Protein AF-A0A972MZ96-F1 (afdb_monomer)

Sequence (350 aa):
MNTVIKLRSVRRQFAKGFSLIELSVVLAIIGVVGAGSMLVYSEQRTHANWQGSDAKMKVVKQALIEFARVNKYMPCPSNVGDGADARSPTGMGSLPEITASPAIAATPKTNVSPTLPGVPAVSAVPAVANIPIETCLVHTGTVPYAAIGLSRADASDNWGNLFIYAVDQGVINGSLMLDCPNQSACFFNKDSLSTIATTASKLDNLRDRNIPFLPAFNLSTPPLKGALGANNLQICDDAACSNIQSEGLLAVILAVNENGEITTGLGAAEAENRDSDTAFVNAAYSEAPYYDDLLLGISASELKVKGEEEVVELAVAPPAAPPVAISGNDLQGMGDNSIGTTGTNIGTDI

Structure (mmCIF, N/CA/C/O backbone):
data_AF-A0A972MZ96-F1
#
_entry.id   AF-A0A972MZ96-F1
#
loop_
_atom_site.group_PDB
_atom_site.id
_atom_site.type_symbol
_atom_site.label_atom_id
_atom_site.label_alt_id
_atom_site.label_comp_id
_atom_site.label_asym_id
_atom_site.label_entity_id
_atom_site.label_seq_id
_atom_site.pdbx_PDB_ins_code
_atom_site.Cartn_x
_atom_site.Cartn_y
_atom_site.Cartn_z
_atom_site.occupancy
_atom_site.B_iso_or_equiv
_atom_site.auth_seq_id
_atom_site.auth_comp_id
_atom_site.auth_asym_id
_atom_site.auth_atom_id
_atom_site.pdbx_PDB_model_num
ATOM 1 N N . MET A 1 1 ? -63.922 -55.362 66.462 1.00 44.88 1 MET A N 1
ATOM 2 C CA . MET A 1 1 ? -62.583 -54.886 66.048 1.00 44.88 1 MET A CA 1
ATOM 3 C C . MET A 1 1 ? -62.651 -53.369 65.937 1.00 44.88 1 MET A C 1
ATOM 5 O O . MET A 1 1 ? -63.298 -52.882 65.023 1.00 44.88 1 MET A O 1
ATOM 9 N N . ASN A 1 2 ? -62.090 -52.640 66.907 1.00 42.75 2 ASN A N 1
ATOM 10 C CA . ASN A 1 2 ? -62.059 -51.172 66.909 1.00 42.75 2 ASN A CA 1
ATOM 11 C C . ASN A 1 2 ? -60.757 -50.697 66.264 1.00 42.75 2 ASN A C 1
ATOM 13 O O . ASN A 1 2 ? -59.682 -50.906 66.824 1.00 42.75 2 ASN A O 1
ATOM 17 N N . THR A 1 3 ? -60.850 -50.058 65.102 1.00 51.38 3 THR A N 1
ATOM 18 C CA . THR A 1 3 ? -59.693 -49.499 64.399 1.00 51.38 3 THR A CA 1
ATOM 19 C C . THR A 1 3 ? -59.508 -48.046 64.827 1.00 51.38 3 THR A C 1
ATOM 21 O O . THR A 1 3 ? -60.297 -47.176 64.471 1.00 51.38 3 THR A O 1
ATOM 24 N N . VAL A 1 4 ? -58.476 -47.781 65.628 1.00 59.91 4 VAL A N 1
ATOM 25 C CA . VAL A 1 4 ? -58.106 -46.428 66.067 1.00 59.91 4 VAL A CA 1
ATOM 26 C C . VAL A 1 4 ? -57.265 -45.767 64.970 1.00 59.91 4 VAL A C 1
ATOM 28 O O . VAL A 1 4 ? -56.155 -46.211 64.680 1.00 59.91 4 VAL A O 1
ATOM 31 N N . ILE A 1 5 ? -57.783 -44.701 64.354 1.00 62.16 5 ILE A N 1
ATOM 32 C CA . ILE A 1 5 ? -57.065 -43.901 63.350 1.00 62.16 5 ILE A CA 1
ATOM 33 C C . ILE A 1 5 ? -56.110 -42.940 64.076 1.00 62.16 5 ILE A C 1
ATOM 35 O O . ILE A 1 5 ? -56.534 -42.021 64.772 1.00 62.16 5 ILE A O 1
ATOM 39 N N . LYS A 1 6 ? -54.800 -43.156 63.917 1.00 65.31 6 LYS A N 1
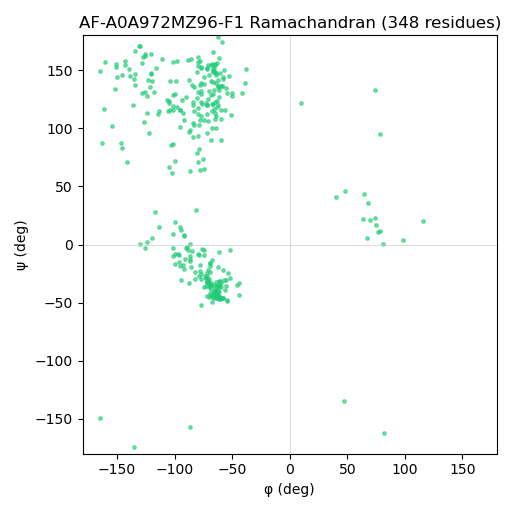ATOM 40 C CA . LYS A 1 6 ? -53.733 -42.326 64.498 1.00 65.31 6 LYS A CA 1
ATOM 41 C C . LYS A 1 6 ? -53.428 -41.150 63.559 1.00 65.31 6 LYS A C 1
ATOM 43 O O . LYS A 1 6 ? -52.700 -41.311 62.581 1.00 65.31 6 LYS A O 1
ATOM 48 N N . LEU A 1 7 ? -53.981 -39.971 63.843 1.00 64.31 7 LEU A N 1
ATOM 49 C CA . LEU A 1 7 ? -53.679 -38.737 63.107 1.00 64.31 7 LEU A CA 1
ATOM 50 C C . LEU A 1 7 ? -52.219 -38.315 63.362 1.00 64.31 7 LEU A C 1
ATOM 52 O O . LEU A 1 7 ? -51.837 -37.996 64.488 1.00 64.31 7 LEU A O 1
ATOM 56 N N . ARG A 1 8 ? -51.383 -38.330 62.315 1.00 65.31 8 ARG A N 1
ATOM 57 C CA . ARG A 1 8 ? -50.021 -37.772 62.350 1.00 65.31 8 ARG A CA 1
ATOM 58 C C . ARG A 1 8 ? -50.090 -36.246 62.248 1.00 65.31 8 ARG A C 1
ATOM 60 O O . ARG A 1 8 ? -50.608 -35.709 61.277 1.00 65.31 8 ARG A O 1
ATOM 67 N N . SER A 1 9 ? -49.522 -35.565 63.241 1.00 67.12 9 SER A N 1
ATOM 68 C CA . SER A 1 9 ? -49.281 -34.119 63.229 1.00 67.12 9 SER A CA 1
ATOM 69 C C . SER A 1 9 ? -48.249 -33.762 62.153 1.00 67.12 9 SER A C 1
ATOM 71 O O . SER A 1 9 ? -47.098 -34.199 62.214 1.00 67.12 9 SER A O 1
ATOM 73 N N . VAL A 1 10 ? -48.663 -32.976 61.158 1.00 66.94 10 VAL A N 1
ATOM 74 C CA . VAL A 1 10 ? -47.771 -32.375 60.160 1.00 66.94 10 VAL A CA 1
ATOM 75 C C . VAL A 1 10 ? -47.211 -31.082 60.757 1.00 66.94 10 VAL A C 1
ATOM 77 O O . VAL A 1 10 ? -47.910 -30.074 60.844 1.00 66.94 10 VAL A O 1
ATOM 80 N N . ARG A 1 11 ? -45.942 -31.089 61.185 1.00 68.00 11 ARG A N 1
ATOM 81 C CA . ARG A 1 11 ? -45.227 -29.856 61.554 1.00 68.00 11 ARG A CA 1
ATOM 82 C C . ARG A 1 11 ? -44.932 -29.053 60.282 1.00 68.00 11 ARG A C 1
ATOM 84 O O . ARG A 1 11 ? -44.037 -29.415 59.526 1.00 68.00 11 ARG A O 1
ATOM 91 N N . ARG A 1 12 ? -45.656 -27.949 60.057 1.00 66.75 12 ARG A N 1
ATOM 92 C CA . ARG A 1 12 ? -45.260 -26.911 59.088 1.00 66.75 12 ARG A CA 1
ATOM 93 C C . ARG A 1 12 ? -43.955 -26.268 59.564 1.00 66.75 12 ARG A C 1
ATOM 95 O O . ARG A 1 12 ? -43.944 -25.594 60.591 1.00 66.75 12 ARG A O 1
ATOM 102 N N . GLN A 1 13 ? -42.866 -26.470 58.827 1.00 68.56 13 GLN A N 1
ATOM 103 C CA . GLN A 1 13 ? -41.680 -25.629 58.957 1.00 68.56 13 GLN A CA 1
ATOM 104 C C . GLN A 1 13 ? -42.017 -24.264 58.344 1.00 68.56 13 GLN A C 1
ATOM 106 O O . GLN A 1 13 ? -42.255 -24.164 57.143 1.00 68.56 13 GLN A O 1
ATOM 111 N N . PHE A 1 14 ? -42.091 -23.219 59.169 1.00 61.88 14 PHE A N 1
ATOM 112 C CA . PHE A 1 14 ? -42.116 -21.845 58.676 1.00 61.88 14 PHE A CA 1
ATOM 113 C C . PHE A 1 14 ? -40.748 -21.553 58.054 1.00 61.88 14 PHE A C 1
ATOM 115 O O . PHE A 1 14 ? -39.779 -21.307 58.773 1.00 61.88 14 PHE A O 1
ATOM 122 N N . ALA A 1 15 ? -40.656 -21.610 56.725 1.00 68.56 15 ALA A N 1
ATOM 123 C CA . ALA A 1 15 ? -39.542 -21.001 56.017 1.00 68.56 15 ALA A CA 1
ATOM 124 C C . ALA A 1 15 ? -39.574 -19.503 56.346 1.00 68.56 15 ALA A C 1
ATOM 126 O O . ALA A 1 15 ? -40.561 -18.822 56.062 1.00 68.56 15 ALA A O 1
ATOM 127 N N . LYS A 1 16 ? -38.538 -19.002 57.023 1.00 72.94 16 LYS A N 1
ATOM 128 C CA . LYS A 1 16 ? -38.377 -17.565 57.242 1.00 72.94 16 LYS A CA 1
ATOM 129 C C . LYS A 1 16 ? -38.163 -16.935 55.863 1.00 72.94 16 LYS A C 1
ATOM 131 O O . LYS A 1 16 ? -37.144 -17.194 55.235 1.00 72.94 16 LYS A O 1
ATOM 136 N N . GLY A 1 17 ? -39.160 -16.207 55.366 1.00 74.12 17 GLY A N 1
ATOM 137 C CA . GLY A 1 17 ? -39.040 -15.442 54.127 1.00 74.12 17 GLY A CA 1
ATOM 138 C C . GLY A 1 17 ? -38.034 -14.303 54.294 1.00 74.12 17 GLY A C 1
ATOM 139 O O . GLY A 1 17 ? -37.879 -13.778 55.397 1.00 74.12 17 GLY A O 1
ATOM 140 N N . PHE A 1 18 ? -37.352 -13.946 53.207 1.00 77.19 18 PHE A N 1
ATOM 141 C CA . PHE A 1 18 ? -36.432 -12.808 53.161 1.00 77.19 18 PHE A CA 1
ATOM 142 C C . PHE A 1 18 ? -37.147 -11.504 53.527 1.00 77.19 18 PHE A C 1
ATOM 144 O O . PHE A 1 18 ? -38.308 -11.296 53.159 1.00 77.19 18 PHE A O 1
ATOM 151 N N . SER A 1 19 ? -36.458 -10.624 54.256 1.00 90.25 19 SER A N 1
ATOM 152 C CA . SER A 1 19 ? -37.009 -9.319 54.613 1.00 90.25 19 SER A CA 1
ATOM 153 C C . SER A 1 19 ? -37.145 -8.433 53.373 1.00 90.25 19 SER A C 1
ATOM 155 O O . SER A 1 19 ? -36.249 -8.389 52.530 1.00 90.25 19 SER A O 1
ATOM 157 N N . LEU A 1 20 ? -38.232 -7.658 53.286 1.00 88.31 20 LEU A N 1
ATOM 158 C CA . LEU A 1 20 ? -38.416 -6.648 52.233 1.00 88.31 20 LEU A CA 1
ATOM 159 C C . LEU A 1 20 ? -37.249 -5.649 52.180 1.00 88.31 20 LEU A C 1
ATOM 161 O O . LEU A 1 20 ? -36.912 -5.163 51.103 1.00 88.31 20 LEU A O 1
ATOM 165 N N . ILE A 1 21 ? -36.610 -5.383 53.326 1.00 92.69 21 ILE A N 1
ATOM 166 C CA . ILE A 1 21 ? -35.450 -4.491 53.394 1.00 92.69 21 ILE A CA 1
ATOM 167 C C . ILE A 1 21 ? -34.152 -5.146 52.898 1.00 92.69 21 ILE A C 1
ATOM 169 O O . ILE A 1 21 ? -33.303 -4.466 52.338 1.00 92.69 21 ILE A O 1
ATOM 173 N N . GLU A 1 22 ? -33.996 -6.465 53.038 1.00 90.56 22 GLU A N 1
ATOM 174 C CA . GLU A 1 22 ? -32.837 -7.171 52.474 1.00 90.56 22 GLU A CA 1
ATOM 175 C C . GLU A 1 22 ? -32.927 -7.192 50.951 1.00 90.56 22 GLU A C 1
ATOM 177 O O . GLU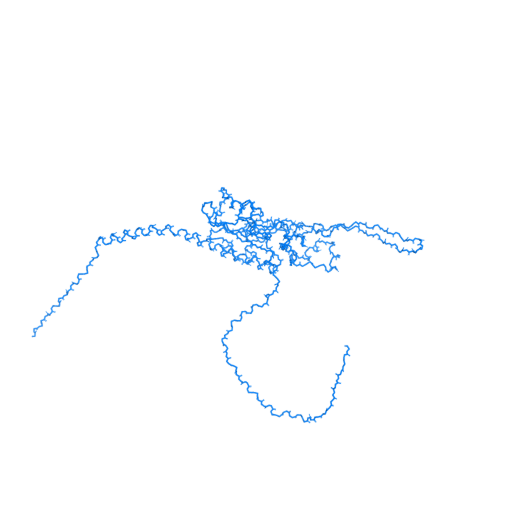 A 1 22 ? -31.941 -6.917 50.272 1.00 90.56 22 GLU A O 1
ATOM 182 N N . LEU A 1 23 ? -34.124 -7.434 50.406 1.00 90.88 23 LEU A N 1
ATOM 183 C CA . LEU A 1 23 ? -34.338 -7.395 48.962 1.00 90.88 23 LEU A CA 1
ATOM 184 C C . LEU A 1 23 ? -34.092 -5.987 48.390 1.00 90.88 23 LEU A C 1
ATOM 186 O O . LEU A 1 23 ? -33.482 -5.860 47.329 1.00 90.88 23 LEU A O 1
ATOM 190 N N . SER A 1 24 ? -34.530 -4.925 49.079 1.00 93.75 24 SER A N 1
ATOM 191 C CA . SER A 1 24 ? -34.348 -3.552 48.587 1.00 93.75 24 SER A CA 1
ATOM 192 C C . SER A 1 24 ? -32.885 -3.109 48.600 1.00 93.75 24 SER A C 1
ATOM 194 O O . SER A 1 24 ? -32.439 -2.475 47.644 1.00 93.75 24 SER A O 1
ATOM 196 N N . VAL A 1 25 ? -32.113 -3.490 49.623 1.00 94.88 25 VAL A N 1
ATOM 197 C CA . VAL A 1 25 ? -30.668 -3.221 49.677 1.00 94.88 25 VAL A CA 1
ATOM 198 C C . VAL A 1 25 ? -29.929 -3.993 48.581 1.00 94.88 25 VAL A C 1
ATOM 200 O O . VAL A 1 25 ? -29.077 -3.418 47.908 1.00 94.88 25 VAL A O 1
ATOM 203 N N . VAL A 1 26 ? -30.288 -5.258 48.330 1.00 95.69 26 VAL A N 1
ATOM 204 C CA . VAL A 1 26 ? -29.687 -6.056 47.245 1.00 95.69 26 VAL A CA 1
ATOM 205 C C . VAL A 1 26 ? -29.955 -5.424 45.877 1.00 95.69 26 VAL A C 1
ATOM 207 O O . VAL A 1 26 ? -29.025 -5.259 45.091 1.00 95.69 26 VAL A O 1
ATOM 210 N N . LEU A 1 27 ? -31.195 -5.013 45.597 1.00 93.31 27 LEU A N 1
ATOM 211 C CA . LEU A 1 27 ? -31.536 -4.360 44.329 1.00 93.31 27 LEU A CA 1
ATOM 212 C C . LEU A 1 27 ? -30.858 -2.994 44.172 1.00 93.31 27 LEU A C 1
ATOM 214 O O . LEU A 1 27 ? -30.446 -2.654 43.066 1.00 93.31 27 LEU A O 1
ATOM 218 N N . ALA A 1 28 ? -30.687 -2.237 45.260 1.00 95.38 28 ALA A N 1
ATOM 219 C CA . ALA A 1 28 ? -29.936 -0.984 45.234 1.00 95.38 28 ALA A CA 1
ATOM 220 C C . ALA A 1 28 ? -28.459 -1.217 44.872 1.00 95.38 28 ALA A C 1
ATOM 222 O O . ALA A 1 28 ? -27.923 -0.517 44.015 1.00 95.38 28 ALA A O 1
ATOM 223 N N . ILE A 1 29 ? -27.818 -2.234 45.460 1.00 95.44 29 ILE A N 1
ATOM 224 C CA . ILE A 1 29 ? -26.429 -2.598 45.138 1.00 95.44 29 ILE A CA 1
ATOM 225 C C . ILE A 1 29 ? -26.316 -3.053 43.677 1.00 95.44 29 ILE A C 1
ATOM 227 O O . ILE A 1 29 ? -25.439 -2.575 42.961 1.00 95.44 29 ILE A O 1
ATOM 231 N N . ILE A 1 30 ? -27.221 -3.920 43.207 1.00 95.00 30 ILE A N 1
ATOM 232 C CA . ILE A 1 30 ? -27.233 -4.383 41.809 1.00 95.00 30 ILE A CA 1
ATOM 233 C C . ILE A 1 30 ? -27.458 -3.209 40.848 1.00 95.00 30 ILE A C 1
ATOM 235 O O . ILE A 1 30 ? -26.804 -3.151 39.813 1.00 95.00 30 ILE A O 1
ATOM 239 N N . GLY A 1 31 ? -28.328 -2.255 41.190 1.00 94.44 31 GLY A N 1
ATOM 240 C CA . GLY A 1 31 ? -28.559 -1.057 40.382 1.00 94.44 31 GLY A CA 1
ATOM 241 C C . GLY A 1 31 ? -27.306 -0.190 40.245 1.00 94.44 31 GLY A C 1
ATOM 242 O O . GLY A 1 31 ? -26.961 0.219 39.138 1.00 94.44 31 GLY A O 1
ATOM 243 N N . VAL A 1 32 ? -26.583 0.033 41.347 1.00 92.81 32 VAL A N 1
ATOM 244 C CA . VAL A 1 32 ? -25.331 0.810 41.341 1.00 92.81 32 VAL A CA 1
ATOM 245 C C . VAL A 1 32 ? -24.230 0.089 40.556 1.00 92.81 32 VAL A C 1
ATOM 247 O O . VAL A 1 32 ? -23.579 0.699 39.709 1.00 92.81 32 VAL A O 1
ATOM 250 N N . VAL A 1 33 ? -24.046 -1.216 40.781 1.00 93.25 33 VAL A N 1
ATOM 251 C CA . VAL A 1 33 ? -23.045 -2.024 40.060 1.00 93.25 33 VAL A CA 1
ATOM 252 C C . VAL A 1 33 ? -23.389 -2.134 38.571 1.00 93.25 33 VAL A C 1
ATOM 254 O O . VAL A 1 33 ? -22.504 -2.031 37.720 1.00 93.25 33 VAL A O 1
ATOM 257 N N . GLY A 1 34 ? -24.670 -2.301 38.243 1.00 88.69 34 GLY A N 1
ATOM 258 C CA . GLY A 1 34 ? -25.159 -2.380 36.869 1.00 88.69 34 GLY A CA 1
ATOM 259 C C . GLY A 1 34 ? -24.911 -1.091 36.089 1.00 88.69 34 GLY A C 1
ATOM 260 O O . GLY A 1 34 ? -24.405 -1.150 34.971 1.00 88.69 34 GLY A O 1
ATOM 261 N N . ALA A 1 35 ? -25.178 0.071 36.697 1.00 84.06 35 ALA A N 1
ATOM 262 C CA . ALA A 1 35 ? -24.923 1.367 36.068 1.00 84.06 35 ALA A CA 1
ATOM 263 C C . ALA A 1 35 ? -23.425 1.604 35.794 1.00 84.06 35 ALA A C 1
ATOM 265 O O . ALA A 1 35 ? -23.069 2.079 34.718 1.00 84.06 35 ALA A O 1
ATOM 266 N N . GLY A 1 36 ? -22.542 1.223 36.725 1.00 80.88 36 GLY A N 1
ATOM 267 C CA . GLY A 1 36 ? -21.091 1.342 36.534 1.00 80.88 36 GLY A CA 1
ATOM 268 C C . GLY A 1 36 ? -20.527 0.397 35.465 1.00 80.88 36 GLY A C 1
ATOM 269 O O . GLY A 1 36 ? -19.601 0.760 34.746 1.00 80.88 36 GLY A O 1
ATOM 270 N N . SER A 1 37 ? -21.109 -0.798 35.319 1.00 79.62 37 SER A N 1
ATOM 271 C CA . SER A 1 37 ? -20.628 -1.827 34.381 1.00 79.62 37 SER A CA 1
ATOM 272 C C . SER A 1 37 ? -20.868 -1.465 32.910 1.00 79.62 37 SER A C 1
ATOM 274 O O . SER A 1 37 ? -20.098 -1.869 32.043 1.00 79.62 37 SER A O 1
ATOM 276 N N . MET A 1 38 ? -21.921 -0.695 32.613 1.00 75.56 38 MET A N 1
ATOM 277 C CA . MET A 1 38 ? -22.304 -0.360 31.237 1.00 75.56 38 MET A CA 1
ATOM 278 C C . MET A 1 38 ? -21.319 0.603 30.556 1.00 75.56 38 MET A C 1
ATOM 280 O O . MET A 1 38 ? -21.088 0.477 29.359 1.00 75.56 38 MET A O 1
ATOM 284 N N . LEU A 1 39 ? -20.699 1.513 31.316 1.00 73.31 39 LEU A N 1
ATOM 285 C CA . LEU A 1 39 ? -19.724 2.479 30.791 1.00 73.31 39 LEU A CA 1
ATOM 286 C C . LEU A 1 39 ? -18.378 1.835 30.423 1.00 73.31 39 LEU A C 1
ATOM 288 O O . LEU A 1 39 ? -17.702 2.303 29.520 1.00 73.31 39 LEU A O 1
ATOM 292 N N . VAL A 1 40 ? -17.991 0.743 31.086 1.00 74.12 40 VAL A N 1
ATOM 293 C CA . VAL A 1 40 ? -16.732 0.028 30.794 1.00 74.12 40 VAL A CA 1
ATOM 294 C C . VAL A 1 40 ? -16.859 -0.855 29.545 1.00 74.12 40 VAL A C 1
ATOM 296 O O . VAL A 1 40 ? -15.867 -1.184 28.898 1.00 74.12 40 VAL A O 1
ATOM 299 N N . TYR A 1 41 ? -18.084 -1.244 29.187 1.00 76.00 41 TYR A N 1
ATOM 300 C CA . TYR A 1 41 ? -18.337 -2.184 28.099 1.00 76.00 41 TYR A CA 1
ATOM 301 C C . TYR A 1 41 ? -18.084 -1.594 26.701 1.00 76.00 41 TYR A C 1
ATOM 303 O O . TYR A 1 41 ? -17.668 -2.332 25.807 1.00 76.00 41 TYR A O 1
ATOM 311 N N . SER A 1 42 ? -18.310 -0.289 26.492 1.00 78.12 42 SER A N 1
ATOM 312 C CA . SER A 1 42 ? -18.074 0.360 25.191 1.00 78.12 42 SER A CA 1
ATOM 313 C C . SER A 1 42 ? -16.588 0.402 24.839 1.00 78.12 42 SER A C 1
ATOM 315 O O . SER A 1 42 ? -16.210 -0.088 23.781 1.00 78.12 42 SER A O 1
ATOM 317 N N . GLU A 1 43 ? -15.747 0.864 25.765 1.00 80.56 43 GLU A N 1
ATOM 318 C CA . GLU A 1 43 ? -14.294 0.984 25.568 1.00 80.56 43 GLU A CA 1
ATOM 319 C C . GLU A 1 43 ? -13.631 -0.370 25.305 1.00 80.56 43 GLU A C 1
ATOM 321 O O . GLU A 1 43 ? -12.786 -0.517 24.423 1.00 80.56 43 GLU A O 1
ATOM 326 N N . GLN A 1 44 ? -14.062 -1.409 26.030 1.00 85.94 44 GLN A N 1
ATOM 327 C CA . GLN A 1 44 ? -13.568 -2.766 25.798 1.00 85.94 44 GLN A CA 1
ATOM 328 C C . GLN A 1 44 ? -13.911 -3.270 24.396 1.00 85.94 44 GLN A C 1
ATOM 330 O O . GLN A 1 44 ? -13.113 -3.987 23.791 1.00 85.94 44 GLN A O 1
ATOM 335 N N . ARG A 1 45 ? -15.083 -2.903 23.869 1.00 88.62 45 ARG A N 1
ATOM 336 C CA . ARG A 1 45 ? -15.494 -3.284 22.519 1.00 88.62 45 ARG A CA 1
ATOM 337 C C . ARG A 1 45 ? -14.702 -2.529 21.458 1.00 88.62 45 ARG A C 1
ATOM 339 O O . ARG A 1 45 ? -14.257 -3.172 20.513 1.00 88.62 45 ARG A O 1
ATOM 346 N N . THR A 1 46 ? -14.499 -1.222 21.618 1.00 88.81 46 THR A N 1
ATOM 347 C CA . THR A 1 46 ? -13.664 -0.416 20.711 1.00 88.81 46 THR A CA 1
ATOM 348 C C . THR A 1 46 ? -12.242 -0.962 20.677 1.00 88.81 46 THR A C 1
ATOM 350 O O . THR A 1 46 ? -11.720 -1.257 19.604 1.00 88.81 46 THR A O 1
ATOM 353 N N . HIS A 1 47 ? -11.659 -1.257 21.841 1.00 88.75 47 HIS A N 1
ATOM 354 C CA . HIS A 1 47 ? -10.330 -1.857 21.910 1.00 88.75 47 HIS A CA 1
ATOM 355 C C . HIS A 1 47 ? -10.271 -3.253 21.267 1.00 88.75 47 HIS A C 1
ATOM 357 O O . HIS A 1 47 ? -9.329 -3.563 20.538 1.00 88.75 47 HIS A O 1
ATOM 363 N N . ALA A 1 48 ? -11.286 -4.096 21.484 1.00 92.31 48 ALA A N 1
ATOM 364 C CA . ALA A 1 48 ? -11.372 -5.407 20.838 1.00 92.31 48 ALA A CA 1
ATOM 365 C C . ALA A 1 48 ? -11.542 -5.298 19.313 1.00 92.31 48 ALA A C 1
ATOM 367 O O . ALA A 1 48 ? -10.971 -6.097 18.570 1.00 92.31 48 ALA A O 1
ATOM 368 N N . ASN A 1 49 ? -12.300 -4.308 18.835 1.00 94.88 49 ASN A N 1
ATOM 369 C CA . ASN A 1 49 ? -12.446 -4.030 17.411 1.00 94.88 49 ASN A CA 1
ATOM 370 C C . ASN A 1 49 ? -11.120 -3.581 16.799 1.00 94.88 49 ASN A C 1
ATOM 372 O O . ASN A 1 49 ? -10.723 -4.121 15.771 1.00 94.88 49 ASN A O 1
ATOM 376 N N . TRP A 1 50 ? -10.409 -2.678 17.472 1.00 93.94 50 TRP A N 1
ATOM 377 C CA . TRP A 1 50 ? -9.111 -2.167 17.043 1.00 93.94 50 TRP A CA 1
ATOM 378 C C . TRP A 1 50 ? -8.065 -3.284 16.933 1.00 93.94 50 TRP A C 1
ATOM 380 O O . TRP A 1 50 ? -7.421 -3.446 15.898 1.00 93.94 50 TRP A O 1
ATOM 390 N N . GLN A 1 51 ? -7.971 -4.149 17.950 1.00 94.88 51 GLN A N 1
ATOM 391 C CA . GLN A 1 51 ? -7.118 -5.344 17.893 1.00 94.88 51 GLN A CA 1
ATOM 392 C C . GLN A 1 51 ? -7.532 -6.307 16.768 1.00 94.88 51 GLN A C 1
ATOM 394 O O . GLN A 1 51 ? -6.684 -6.943 16.141 1.00 94.88 51 GLN A O 1
ATOM 399 N N . GLY A 1 52 ? -8.836 -6.423 16.503 1.00 96.75 52 GLY A N 1
ATOM 400 C CA . GLY A 1 52 ? -9.357 -7.212 15.391 1.00 96.75 52 GLY A CA 1
ATOM 401 C C . GLY A 1 52 ? -8.936 -6.663 14.025 1.00 96.75 52 GLY A C 1
ATOM 402 O O . GLY A 1 52 ? -8.517 -7.443 13.167 1.00 96.75 52 GLY A O 1
ATOM 403 N N . SER A 1 53 ? -8.979 -5.341 13.842 1.00 97.38 53 SER A N 1
ATOM 404 C CA . SER A 1 53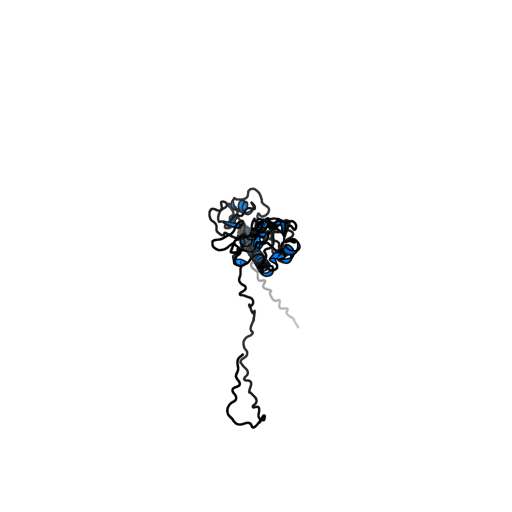 ? -8.487 -4.668 12.635 1.00 97.38 53 SER A CA 1
ATOM 405 C C . SER A 1 53 ? -6.992 -4.911 12.423 1.00 97.38 53 SER A C 1
ATOM 407 O O . SER A 1 53 ? -6.597 -5.300 11.325 1.00 97.38 53 SER A O 1
ATOM 409 N N . ASP A 1 54 ? -6.169 -4.779 13.470 1.00 96.69 54 A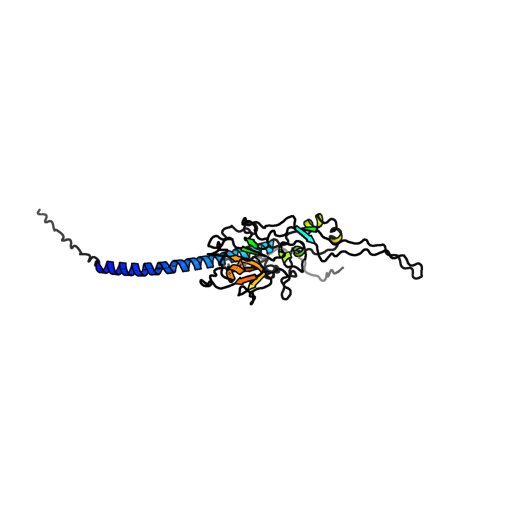SP A N 1
ATOM 410 C CA . ASP A 1 54 ? -4.726 -5.065 13.412 1.00 96.69 54 ASP A CA 1
ATOM 411 C C . ASP A 1 54 ? -4.446 -6.516 12.976 1.00 96.69 54 ASP A C 1
ATOM 413 O O . ASP A 1 54 ? -3.639 -6.768 12.075 1.00 96.69 54 ASP A O 1
ATOM 417 N N . ALA A 1 55 ? -5.161 -7.485 13.555 1.00 97.75 55 ALA A N 1
ATOM 418 C CA . ALA A 1 55 ? -5.011 -8.894 13.198 1.00 97.75 55 ALA A CA 1
ATOM 419 C C . ALA A 1 55 ? -5.357 -9.163 11.722 1.00 97.75 55 ALA A C 1
ATOM 421 O O . ALA A 1 55 ? -4.613 -9.864 11.032 1.00 97.75 55 ALA A O 1
ATOM 422 N N . LYS A 1 56 ? -6.451 -8.583 11.215 1.00 97.94 56 LYS A N 1
ATOM 423 C CA . LYS A 1 56 ? -6.839 -8.700 9.800 1.00 97.94 56 LYS A CA 1
ATOM 424 C C . LYS A 1 56 ? -5.833 -8.030 8.869 1.00 97.94 56 LYS A C 1
ATOM 426 O O . LYS A 1 56 ? -5.456 -8.606 7.850 1.00 97.94 56 LYS A O 1
ATOM 431 N N . MET A 1 57 ? -5.337 -6.853 9.235 1.00 97.94 57 MET A N 1
ATOM 432 C CA . MET A 1 57 ? -4.370 -6.118 8.425 1.00 97.94 57 MET A CA 1
ATOM 433 C C . MET A 1 57 ? -3.053 -6.900 8.271 1.00 97.94 57 MET A C 1
ATOM 435 O O . MET A 1 57 ? -2.463 -6.919 7.190 1.00 97.94 57 MET A O 1
ATOM 439 N N . LYS A 1 58 ? -2.630 -7.641 9.305 1.00 98.06 58 LYS A N 1
ATOM 440 C CA . LYS A 1 58 ? -1.489 -8.573 9.227 1.00 98.06 58 LYS A CA 1
ATOM 441 C C . LYS A 1 58 ? -1.733 -9.730 8.253 1.00 98.06 58 LYS A C 1
ATOM 443 O O . LYS A 1 58 ? -0.817 -10.097 7.518 1.00 98.06 58 LYS A O 1
ATOM 448 N N . VAL A 1 59 ? -2.951 -10.277 8.206 1.00 98.00 59 VAL A N 1
ATOM 449 C CA . VAL A 1 59 ? -3.335 -11.310 7.221 1.00 98.00 59 VAL A CA 1
ATOM 450 C C . VAL A 1 59 ? -3.252 -10.754 5.800 1.00 98.00 59 VAL A C 1
ATOM 452 O O . VAL A 1 59 ? -2.654 -11.383 4.928 1.00 98.00 59 VAL A O 1
ATOM 455 N N . VAL A 1 60 ? -3.777 -9.548 5.575 1.00 98.44 60 VAL A N 1
ATOM 456 C CA . VAL A 1 60 ? -3.709 -8.868 4.274 1.00 98.44 60 VAL A CA 1
ATOM 457 C C . VAL A 1 60 ? -2.266 -8.597 3.856 1.00 98.44 60 VAL A C 1
ATOM 459 O O . VAL A 1 60 ? -1.887 -8.910 2.727 1.00 98.44 60 VAL A O 1
ATOM 462 N N . LYS A 1 61 ? -1.436 -8.079 4.769 1.00 98.12 61 LYS A N 1
ATOM 463 C CA . LYS A 1 61 ? -0.002 -7.874 4.530 1.00 98.12 61 LYS A CA 1
ATOM 464 C C . LYS A 1 61 ? 0.677 -9.165 4.081 1.00 98.12 61 LYS A C 1
ATOM 466 O O . LYS A 1 61 ? 1.407 -9.162 3.091 1.00 98.12 61 LYS A O 1
ATOM 471 N N . GLN A 1 62 ? 0.419 -10.267 4.781 1.00 97.31 62 GLN A N 1
ATOM 472 C CA . GLN A 1 62 ? 1.002 -11.558 4.434 1.00 97.31 62 GLN A CA 1
ATOM 473 C C . GLN A 1 62 ? 0.536 -12.046 3.056 1.00 97.31 62 GLN A C 1
ATOM 475 O O . GLN A 1 62 ? 1.355 -12.540 2.284 1.00 97.31 62 GLN A O 1
ATOM 480 N N . ALA A 1 63 ? -0.745 -11.873 2.719 1.00 97.88 63 ALA A N 1
ATOM 481 C CA . ALA A 1 63 ? -1.280 -12.241 1.409 1.00 97.88 63 ALA A CA 1
ATOM 482 C C . ALA A 1 63 ? -0.652 -11.421 0.267 1.00 97.88 63 ALA A C 1
ATOM 484 O O . ALA A 1 63 ? -0.333 -11.981 -0.778 1.00 97.88 63 ALA A O 1
ATOM 485 N N . LEU A 1 64 ? -0.402 -10.123 0.474 1.00 97.94 64 LEU A N 1
ATOM 486 C CA . LEU A 1 64 ? 0.303 -9.269 -0.493 1.00 97.94 64 LEU A CA 1
ATOM 487 C C . LEU A 1 64 ? 1.755 -9.720 -0.707 1.00 97.94 64 LEU A C 1
ATOM 489 O O . LEU A 1 64 ? 2.216 -9.811 -1.845 1.00 97.94 64 LEU A O 1
ATOM 493 N N . ILE A 1 65 ? 2.466 -10.043 0.378 1.00 95.69 65 ILE A N 1
ATOM 494 C CA . ILE A 1 65 ? 3.842 -10.558 0.311 1.00 95.69 65 ILE A CA 1
ATOM 495 C C . ILE A 1 65 ? 3.879 -11.905 -0.424 1.00 95.69 65 ILE A C 1
ATOM 497 O O . ILE A 1 65 ? 4.733 -12.110 -1.288 1.00 95.69 65 ILE A O 1
ATOM 501 N N . GLU A 1 66 ? 2.951 -12.816 -0.120 1.00 94.38 66 GLU A N 1
ATOM 502 C CA . GLU A 1 66 ? 2.869 -14.122 -0.783 1.00 94.38 66 GLU A CA 1
ATOM 503 C C . GLU A 1 66 ? 2.510 -13.982 -2.265 1.00 94.38 66 GLU A C 1
ATOM 505 O O . GLU A 1 66 ? 3.135 -14.611 -3.120 1.00 94.38 66 GLU A O 1
ATOM 510 N N . PHE A 1 67 ? 1.573 -13.088 -2.592 1.00 94.31 67 PHE A N 1
ATOM 511 C CA . PHE A 1 67 ? 1.238 -12.770 -3.974 1.00 94.31 67 PHE A CA 1
ATOM 512 C C . PHE A 1 67 ? 2.485 -12.345 -4.752 1.00 94.31 67 PHE A C 1
ATOM 514 O O . PHE A 1 67 ? 2.745 -12.888 -5.825 1.00 94.31 67 PHE A O 1
ATOM 521 N N . ALA A 1 68 ? 3.294 -11.433 -4.211 1.00 92.81 68 ALA A N 1
ATOM 522 C CA . ALA A 1 68 ? 4.511 -10.989 -4.882 1.00 92.81 68 ALA A CA 1
ATOM 523 C C . ALA A 1 68 ? 5.609 -12.051 -4.917 1.00 92.81 68 ALA A C 1
ATOM 525 O O . ALA A 1 68 ? 6.375 -12.115 -5.881 1.00 92.81 68 ALA A O 1
ATOM 526 N N . ARG A 1 69 ? 5.672 -12.938 -3.922 1.00 88.12 69 ARG A N 1
ATOM 527 C CA . ARG A 1 69 ? 6.588 -14.083 -3.929 1.00 88.12 69 ARG A CA 1
ATOM 528 C C . ARG A 1 69 ? 6.278 -15.046 -5.071 1.00 88.12 69 ARG A C 1
ATOM 530 O O . ARG A 1 69 ? 7.215 -15.488 -5.743 1.00 88.12 69 ARG A O 1
ATOM 537 N N . VAL A 1 70 ? 5.000 -15.347 -5.296 1.00 87.62 70 VAL A N 1
ATOM 538 C CA . VAL A 1 70 ? 4.539 -16.272 -6.342 1.00 87.62 70 VAL A CA 1
ATOM 539 C C . VAL A 1 70 ? 4.586 -15.610 -7.717 1.00 87.62 70 VAL A C 1
ATOM 541 O O . VAL A 1 70 ? 5.198 -16.147 -8.638 1.00 87.62 70 VAL A O 1
ATOM 544 N N . ASN A 1 71 ? 3.990 -14.425 -7.849 1.00 87.25 71 ASN A N 1
ATOM 545 C CA . ASN A 1 71 ? 3.793 -13.757 -9.136 1.00 87.25 71 ASN A CA 1
ATOM 546 C C . ASN A 1 71 ? 4.989 -12.905 -9.576 1.00 87.25 71 ASN A C 1
ATOM 548 O O . ASN A 1 71 ? 5.076 -12.532 -10.741 1.00 87.25 71 ASN A O 1
ATOM 552 N N . LYS A 1 72 ? 5.930 -12.619 -8.667 1.00 86.19 72 LYS A N 1
ATOM 553 C CA . LYS A 1 72 ? 7.107 -11.766 -8.903 1.00 86.19 72 LYS A CA 1
ATOM 554 C C . LYS A 1 72 ? 6.788 -10.303 -9.224 1.00 86.19 72 LYS A C 1
ATOM 556 O O . LYS A 1 72 ? 7.633 -9.606 -9.780 1.00 86.19 72 LYS A O 1
ATOM 561 N N . TYR A 1 73 ? 5.605 -9.840 -8.829 1.00 90.56 73 TYR A N 1
ATOM 562 C CA . TYR A 1 73 ? 5.196 -8.438 -8.843 1.00 90.56 73 TYR A CA 1
ATOM 563 C C . TYR A 1 73 ? 4.167 -8.175 -7.732 1.00 90.56 73 TYR A C 1
ATOM 565 O O . TYR A 1 73 ? 3.470 -9.090 -7.297 1.00 90.56 73 TYR A O 1
ATOM 573 N N . MET A 1 74 ? 4.063 -6.932 -7.273 1.00 95.12 74 MET A N 1
ATOM 574 C CA . MET A 1 74 ? 3.046 -6.464 -6.327 1.00 95.12 74 MET A CA 1
ATOM 575 C C . MET A 1 74 ? 1.783 -6.007 -7.079 1.00 95.12 74 MET A C 1
ATOM 577 O O . MET A 1 74 ? 1.899 -5.389 -8.144 1.00 95.12 74 MET A O 1
ATOM 581 N N . PRO A 1 75 ? 0.575 -6.284 -6.560 1.00 96.62 75 PRO A N 1
ATOM 582 C CA . PRO A 1 75 ? -0.664 -5.864 -7.208 1.00 96.62 75 PRO A CA 1
ATOM 583 C C . PRO A 1 75 ? -0.865 -4.345 -7.080 1.00 96.62 75 PRO A C 1
ATOM 585 O O . PRO A 1 75 ? -0.403 -3.735 -6.117 1.00 96.62 75 PRO A O 1
ATOM 588 N N . CYS A 1 76 ? -1.565 -3.729 -8.031 1.00 97.56 76 CYS A N 1
ATOM 589 C CA . CYS A 1 76 ? -1.968 -2.327 -7.948 1.00 97.56 76 CYS A CA 1
ATOM 590 C C . CYS A 1 76 ? -3.172 -2.154 -7.007 1.00 97.56 76 CYS A C 1
ATOM 592 O O . CYS A 1 76 ? -3.995 -3.069 -6.891 1.00 97.56 76 CYS A O 1
ATOM 594 N N . PRO A 1 77 ? -3.331 -0.982 -6.366 1.00 98.19 77 PRO A N 1
ATOM 595 C CA . PRO A 1 77 ? -4.527 -0.685 -5.586 1.00 98.19 77 PRO A CA 1
ATOM 596 C C . PRO A 1 77 ? -5.809 -0.772 -6.415 1.00 98.19 77 PRO A C 1
ATOM 598 O O . PRO A 1 77 ? -5.841 -0.369 -7.576 1.00 98.19 77 PRO A O 1
ATOM 601 N N . SER A 1 78 ? -6.890 -1.237 -5.791 1.00 97.62 78 SER A N 1
ATOM 602 C CA . SER A 1 78 ? -8.232 -1.216 -6.378 1.00 97.62 78 SER A CA 1
ATOM 603 C C . SER A 1 78 ? -8.788 0.210 -6.312 1.00 97.62 78 SER A C 1
ATOM 605 O O . SER A 1 78 ? -8.920 0.789 -5.228 1.00 97.62 78 SER A O 1
ATOM 607 N N . ASN A 1 79 ? -9.127 0.786 -7.468 1.00 95.38 79 ASN A N 1
ATOM 608 C CA . ASN A 1 79 ? -9.584 2.175 -7.590 1.00 95.38 79 ASN A CA 1
ATOM 609 C C . ASN A 1 79 ? -11.096 2.355 -7.358 1.00 95.38 79 ASN A C 1
ATOM 611 O O . ASN A 1 79 ? -11.540 3.471 -7.105 1.00 95.38 79 ASN A O 1
ATOM 615 N N . VAL A 1 80 ? -11.887 1.281 -7.460 1.00 94.06 80 VAL A N 1
ATOM 616 C CA . VAL A 1 80 ? -13.357 1.313 -7.311 1.00 94.06 80 VAL A CA 1
ATOM 617 C C . VAL A 1 80 ? -13.879 0.441 -6.163 1.00 94.06 80 VAL A C 1
ATOM 619 O O . VAL A 1 80 ? -15.089 0.313 -5.989 1.00 94.06 80 VAL A O 1
ATOM 622 N N . GLY A 1 81 ? -12.992 -0.157 -5.362 1.00 92.94 81 GLY A N 1
ATOM 623 C CA . GLY A 1 81 ? -13.376 -0.984 -4.208 1.00 92.94 81 GLY A CA 1
ATOM 624 C C . GLY A 1 81 ? -13.877 -2.390 -4.562 1.00 92.94 81 GLY A C 1
ATOM 625 O O . GLY A 1 81 ? -14.403 -3.095 -3.695 1.00 92.94 81 GLY A O 1
ATOM 626 N N . ASP A 1 82 ? -13.717 -2.818 -5.815 1.00 95.44 82 ASP A N 1
ATOM 627 C CA . ASP A 1 82 ? -14.084 -4.156 -6.295 1.00 95.44 82 ASP A CA 1
ATOM 628 C C . ASP A 1 82 ? -13.048 -5.232 -5.926 1.00 95.44 82 ASP A C 1
ATOM 630 O O . ASP A 1 82 ? -13.306 -6.425 -6.080 1.00 95.44 82 ASP A O 1
ATOM 634 N N . GLY A 1 83 ? -11.895 -4.813 -5.396 1.00 95.69 83 GLY A N 1
ATOM 635 C CA . GLY A 1 83 ? -10.817 -5.703 -4.983 1.00 95.69 83 GLY A CA 1
ATOM 636 C C . GLY A 1 83 ? -9.975 -6.222 -6.148 1.00 95.69 83 GLY A C 1
ATOM 637 O O . GLY A 1 83 ? -9.188 -7.147 -5.939 1.00 95.69 83 GLY A O 1
ATOM 638 N N . ALA A 1 84 ? -10.122 -5.669 -7.353 1.00 97.06 84 ALA A N 1
ATOM 639 C CA . ALA A 1 84 ? -9.307 -6.040 -8.503 1.00 97.06 84 ALA A CA 1
ATOM 640 C C . ALA A 1 84 ? -7.920 -5.365 -8.479 1.00 97.06 84 ALA A C 1
ATOM 642 O O . ALA A 1 84 ? -7.743 -4.281 -7.928 1.00 97.06 84 ALA A O 1
ATOM 643 N N . ASP A 1 85 ? -6.936 -5.999 -9.125 1.00 96.31 85 ASP A N 1
ATOM 644 C CA . ASP A 1 85 ? -5.648 -5.374 -9.460 1.00 96.31 85 ASP A CA 1
ATOM 645 C C . ASP A 1 85 ? -5.882 -4.346 -10.587 1.00 96.31 85 ASP A C 1
ATOM 647 O O . ASP A 1 85 ? -5.999 -4.716 -11.760 1.00 96.31 85 ASP A O 1
ATOM 651 N N . ALA A 1 86 ? -6.049 -3.064 -10.230 1.00 96.81 86 ALA A N 1
ATOM 652 C CA . ALA A 1 86 ? -6.496 -2.032 -11.168 1.00 96.81 86 ALA A CA 1
ATOM 653 C C . ALA A 1 86 ? -5.338 -1.460 -12.000 1.00 96.81 86 ALA A C 1
ATOM 655 O O . ALA A 1 86 ? -4.565 -0.604 -11.552 1.00 96.81 86 ALA A O 1
ATOM 656 N N . ARG A 1 87 ? -5.262 -1.902 -13.259 1.00 94.31 87 ARG A N 1
ATOM 657 C CA . ARG A 1 87 ? -4.210 -1.532 -14.215 1.00 94.31 87 ARG A CA 1
ATOM 658 C C . ARG A 1 87 ? -4.749 -0.862 -15.473 1.00 94.31 87 ARG A C 1
ATOM 660 O O . ARG A 1 87 ? -5.844 -1.169 -15.940 1.00 94.31 87 ARG A O 1
ATOM 667 N N . SER A 1 88 ? -3.957 0.051 -16.031 1.00 91.12 88 SER A N 1
ATOM 668 C CA . SER A 1 88 ? -4.215 0.731 -17.296 1.00 91.12 88 SER A CA 1
ATOM 669 C C . SER A 1 88 ? -3.485 -0.000 -18.421 1.00 91.12 88 SER A C 1
ATOM 671 O O . SER A 1 88 ? -2.255 0.026 -18.449 1.00 91.12 88 SER A O 1
ATOM 673 N N . PRO A 1 89 ? -4.193 -0.594 -19.396 1.00 79.94 89 PRO A N 1
ATOM 674 C CA . PRO A 1 89 ? -3.559 -1.281 -20.521 1.00 79.94 89 PRO A CA 1
ATOM 675 C C . PRO A 1 89 ? -2.964 -0.320 -21.560 1.00 79.94 89 PRO A C 1
ATOM 677 O O . PRO A 1 89 ? -2.367 -0.756 -22.540 1.00 79.94 89 PRO A O 1
ATOM 680 N N . THR A 1 90 ? -3.156 0.991 -21.388 1.00 78.94 90 THR A N 1
ATOM 681 C CA . THR A 1 90 ? -2.664 2.022 -22.310 1.00 78.94 90 THR A CA 1
ATOM 682 C C . THR A 1 90 ? -1.402 2.714 -21.805 1.00 78.94 90 THR A C 1
ATOM 684 O O . THR A 1 90 ? -1.012 3.739 -22.367 1.00 78.94 90 THR A O 1
ATOM 687 N N . GLY A 1 91 ? -0.790 2.216 -20.727 1.00 77.56 91 GLY A N 1
ATOM 688 C CA . GLY A 1 91 ? 0.469 2.750 -20.230 1.00 77.56 91 GLY A CA 1
ATOM 689 C C . GLY A 1 91 ? 1.550 2.661 -21.306 1.00 77.56 91 GLY A C 1
ATOM 690 O O . GLY A 1 91 ? 1.671 1.666 -22.018 1.00 77.56 91 GLY A O 1
ATOM 691 N N . MET A 1 92 ? 2.327 3.732 -21.451 1.00 78.38 92 MET A N 1
ATOM 692 C CA . MET A 1 92 ? 3.491 3.765 -22.330 1.00 78.38 92 MET A CA 1
ATOM 693 C C . MET A 1 92 ? 4.724 4.102 -21.506 1.00 78.38 92 MET A C 1
ATOM 695 O O . MET A 1 92 ? 4.694 5.019 -20.686 1.00 78.38 92 MET A O 1
ATOM 699 N N . GLY A 1 93 ? 5.810 3.375 -21.745 1.00 78.31 93 GLY A N 1
ATOM 700 C CA . GLY A 1 93 ? 7.093 3.610 -21.096 1.00 78.31 93 GLY A CA 1
ATOM 701 C C . GLY A 1 93 ? 8.262 3.671 -22.074 1.00 78.31 93 GLY A C 1
ATOM 702 O O . GLY A 1 93 ? 8.145 3.378 -23.269 1.00 78.31 93 GLY A O 1
ATOM 703 N N . SER A 1 94 ? 9.414 4.072 -21.551 1.00 76.38 94 SER A N 1
ATOM 704 C CA . SER A 1 94 ? 10.695 4.095 -22.259 1.00 76.38 94 SER A CA 1
ATOM 705 C C . SER A 1 94 ? 11.789 3.505 -21.379 1.00 76.38 94 SER A C 1
ATOM 707 O O . SER A 1 94 ? 11.868 3.858 -20.205 1.00 76.38 94 SER A O 1
ATOM 709 N N . LEU A 1 95 ? 12.659 2.674 -21.952 1.00 71.00 95 LEU A N 1
ATOM 710 C CA . LEU A 1 95 ? 13.815 2.118 -21.244 1.00 71.00 95 LEU A CA 1
ATOM 711 C C . LEU A 1 95 ? 14.991 3.115 -21.295 1.00 71.00 95 LEU A C 1
ATOM 713 O O . LEU A 1 95 ? 15.451 3.433 -22.396 1.00 71.00 95 LEU A O 1
ATOM 717 N N . PRO A 1 96 ? 15.504 3.605 -20.150 1.00 62.78 96 PRO A N 1
ATOM 718 C CA . PRO A 1 96 ? 16.522 4.659 -20.131 1.00 62.78 96 PRO A CA 1
ATOM 719 C C . PRO A 1 96 ? 17.910 4.192 -20.592 1.00 62.78 96 PRO A C 1
ATOM 721 O O . PRO A 1 96 ? 18.670 4.990 -21.138 1.00 62.78 96 PRO A O 1
ATOM 724 N N . GLU A 1 97 ? 18.244 2.906 -20.434 1.00 56.28 97 GLU A N 1
ATOM 725 C CA . GLU A 1 97 ? 19.569 2.371 -20.794 1.00 56.28 97 GLU A CA 1
ATOM 726 C C . GLU A 1 97 ? 19.819 2.299 -22.311 1.00 56.28 97 GLU A C 1
ATOM 728 O O . GLU A 1 97 ? 20.965 2.310 -22.765 1.00 56.28 97 GLU A O 1
ATOM 733 N N . ILE A 1 98 ? 18.760 2.279 -23.122 1.00 58.72 98 ILE A N 1
ATOM 734 C CA . ILE A 1 98 ? 18.836 2.262 -24.588 1.00 58.72 98 ILE A CA 1
ATOM 735 C C . ILE A 1 98 ? 18.609 3.665 -25.139 1.00 58.72 98 ILE A C 1
ATOM 737 O O . ILE A 1 98 ? 17.578 3.990 -25.732 1.00 58.72 98 ILE A O 1
ATOM 741 N N . THR A 1 99 ? 19.620 4.506 -24.931 1.00 59.75 99 THR A N 1
ATOM 742 C CA . THR A 1 99 ? 19.694 5.845 -25.521 1.00 59.75 99 THR A CA 1
ATOM 743 C C . THR A 1 99 ? 19.895 5.777 -27.034 1.00 59.75 99 THR A C 1
ATOM 745 O O . THR A 1 99 ? 20.411 4.800 -27.583 1.00 59.75 99 THR A O 1
ATOM 748 N N . ALA A 1 100 ? 19.466 6.830 -27.735 1.00 64.12 100 ALA A N 1
ATOM 749 C CA . ALA A 1 100 ? 19.669 6.916 -29.172 1.00 64.12 100 ALA A CA 1
ATOM 750 C C . ALA A 1 100 ? 21.173 6.956 -29.485 1.00 64.12 100 ALA A C 1
ATOM 752 O O . ALA A 1 100 ? 21.890 7.834 -29.004 1.00 64.12 100 ALA A O 1
ATOM 753 N N . SER A 1 101 ? 21.647 6.025 -30.311 1.00 72.44 101 SER A N 1
ATOM 754 C CA . SER A 1 101 ? 23.030 6.027 -30.781 1.00 72.44 101 SER A CA 1
ATOM 755 C C . SER A 1 101 ? 23.122 6.831 -32.081 1.00 72.44 101 SER A C 1
ATOM 757 O O . SER A 1 101 ? 22.352 6.560 -33.014 1.00 72.44 101 SER A O 1
ATOM 759 N N . PRO A 1 102 ? 24.018 7.833 -32.168 1.00 76.06 102 PRO A N 1
ATOM 760 C CA . PRO A 1 102 ? 24.167 8.635 -33.373 1.00 76.06 102 PRO A CA 1
ATOM 761 C C . PRO A 1 102 ? 24.685 7.781 -34.535 1.00 76.06 102 PRO A C 1
ATOM 763 O O . PRO A 1 102 ? 25.407 6.805 -34.342 1.00 76.06 102 PRO A O 1
ATOM 766 N N . ALA A 1 103 ? 24.337 8.170 -35.763 1.00 81.31 103 ALA A N 1
ATOM 767 C CA . ALA A 1 103 ? 24.886 7.522 -36.948 1.00 81.31 103 ALA A CA 1
ATOM 768 C C . ALA A 1 103 ? 26.410 7.711 -36.997 1.00 81.31 103 ALA A C 1
ATOM 770 O O . ALA A 1 103 ? 26.912 8.820 -36.800 1.00 81.31 103 ALA A O 1
ATOM 771 N N . ILE A 1 104 ? 27.138 6.641 -37.311 1.00 85.00 104 ILE A N 1
ATOM 772 C CA . ILE A 1 104 ? 28.584 6.691 -37.534 1.00 85.00 104 ILE A CA 1
ATOM 773 C C . ILE A 1 104 ? 28.800 6.757 -39.044 1.00 85.00 104 ILE A C 1
ATOM 775 O O . ILE A 1 104 ? 28.392 5.853 -39.778 1.00 85.00 104 ILE A O 1
ATOM 779 N N . ALA A 1 105 ? 29.414 7.841 -39.521 1.00 85.81 105 ALA A N 1
ATOM 780 C CA . ALA A 1 105 ? 29.737 7.995 -40.935 1.00 85.81 105 ALA A CA 1
ATOM 781 C C . ALA A 1 105 ? 30.752 6.931 -41.385 1.00 85.81 105 ALA A C 1
ATOM 783 O O . ALA A 1 105 ? 31.640 6.548 -40.623 1.00 85.81 105 ALA A O 1
ATOM 784 N N . ALA A 1 106 ? 30.639 6.476 -42.636 1.00 85.00 106 ALA A N 1
ATOM 785 C CA . ALA A 1 106 ? 31.603 5.540 -43.207 1.00 85.00 106 ALA A CA 1
ATOM 786 C C . ALA A 1 106 ? 33.008 6.157 -43.216 1.00 85.00 106 ALA A C 1
ATOM 788 O O . ALA A 1 106 ? 33.180 7.309 -43.627 1.00 85.00 106 ALA A O 1
ATOM 789 N N . THR A 1 107 ? 34.020 5.382 -42.829 1.00 85.88 107 THR A N 1
ATOM 790 C CA . THR A 1 107 ? 35.418 5.776 -43.015 1.00 85.88 107 THR A CA 1
ATOM 791 C C . THR A 1 107 ? 35.928 5.203 -44.340 1.00 85.88 107 THR A C 1
ATOM 793 O O . THR A 1 107 ? 35.840 3.992 -44.566 1.00 85.88 107 THR A O 1
ATOM 796 N N . PRO A 1 108 ? 36.445 6.038 -45.261 1.00 83.06 108 PRO A N 1
ATOM 797 C CA . PRO A 1 108 ? 37.005 5.544 -46.511 1.00 83.06 108 PRO A CA 1
ATOM 798 C C . PRO A 1 108 ? 38.255 4.696 -46.256 1.00 83.06 108 PRO A C 1
ATOM 800 O O . PRO A 1 108 ? 39.035 4.975 -45.346 1.00 83.06 108 PRO A O 1
ATOM 803 N N . LYS A 1 109 ? 38.488 3.699 -47.113 1.00 85.94 109 LYS A N 1
ATOM 804 C CA . LYS A 1 109 ? 39.757 2.960 -47.169 1.00 85.94 109 LYS A CA 1
ATOM 805 C C . LYS A 1 109 ? 40.922 3.944 -47.363 1.00 85.94 109 LYS A C 1
ATOM 807 O O . LYS A 1 109 ? 40.829 4.832 -48.213 1.00 85.94 109 LYS A O 1
ATOM 812 N N . THR A 1 110 ? 42.019 3.794 -46.617 1.00 80.69 110 THR A N 1
ATOM 813 C CA . THR A 1 110 ? 43.189 4.669 -46.807 1.00 80.69 110 THR A CA 1
ATOM 814 C C . THR A 1 110 ? 43.977 4.252 -48.049 1.00 80.69 110 THR A C 1
ATOM 816 O O . THR A 1 110 ? 44.296 3.082 -48.246 1.00 80.69 110 THR A O 1
ATOM 819 N N . ASN A 1 111 ? 44.328 5.219 -48.898 1.00 80.12 111 ASN A N 1
ATOM 820 C CA . ASN A 1 111 ? 45.083 4.964 -50.135 1.00 80.12 111 ASN A CA 1
ATOM 821 C C . ASN A 1 111 ? 46.607 5.090 -49.957 1.00 80.12 111 ASN A C 1
ATOM 823 O O . ASN A 1 111 ? 47.351 5.042 -50.932 1.00 80.12 111 ASN A O 1
ATOM 827 N N . VAL A 1 112 ? 47.074 5.259 -48.718 1.00 78.94 112 VAL A N 1
ATOM 828 C CA . VAL A 1 112 ? 48.494 5.348 -48.349 1.00 78.94 112 VAL A CA 1
ATOM 829 C C . VAL A 1 112 ? 48.869 4.176 -47.451 1.00 78.94 112 VAL A C 1
ATOM 831 O O . VAL A 1 112 ? 48.007 3.643 -46.758 1.00 78.94 112 VAL A O 1
ATOM 834 N N . SER A 1 113 ? 50.134 3.756 -47.490 1.00 79.81 113 SER A N 1
ATOM 835 C CA . SER A 1 113 ? 50.609 2.597 -46.731 1.00 79.81 113 SER A CA 1
ATOM 836 C C . SER A 1 113 ? 50.868 2.963 -45.259 1.00 79.81 113 SER A C 1
ATOM 838 O O . SER A 1 113 ? 51.561 3.953 -45.015 1.00 79.81 113 SER A O 1
ATOM 840 N N . PRO A 1 114 ? 50.362 2.179 -44.287 1.00 73.81 114 PRO A N 1
ATOM 841 C CA . PRO A 1 114 ? 49.573 0.962 -44.475 1.00 73.81 114 PRO A CA 1
ATOM 842 C C . PRO A 1 114 ? 48.120 1.270 -44.868 1.00 73.81 114 PRO A C 1
ATOM 844 O O . PRO A 1 114 ? 47.485 2.169 -44.322 1.00 73.81 114 PRO A O 1
ATOM 847 N N . THR A 1 115 ? 47.586 0.496 -45.814 1.00 76.56 115 THR A N 1
ATOM 848 C CA . THR A 1 115 ? 46.190 0.613 -46.244 1.00 76.56 115 THR A CA 1
ATOM 849 C C . THR A 1 115 ? 45.267 -0.029 -45.211 1.00 76.56 115 THR A C 1
ATOM 851 O O . THR A 1 115 ? 45.240 -1.252 -45.081 1.00 76.56 115 THR A O 1
ATOM 854 N N . LEU A 1 116 ? 44.488 0.785 -44.499 1.00 81.62 116 LEU A N 1
ATOM 855 C CA . LEU A 1 116 ? 43.433 0.326 -43.603 1.00 81.62 116 LEU A CA 1
ATOM 856 C C . LEU A 1 116 ? 42.136 0.096 -44.396 1.00 81.62 116 LEU A C 1
ATOM 858 O O . LEU A 1 116 ? 41.789 0.927 -45.244 1.00 81.62 116 LEU A O 1
ATOM 862 N N . PRO A 1 117 ? 41.406 -1.007 -44.139 1.00 83.06 117 PRO A N 1
ATOM 863 C CA . PRO A 1 117 ? 40.083 -1.223 -44.712 1.00 83.06 117 PRO A CA 1
ATOM 864 C C . PRO A 1 117 ? 39.111 -0.130 -44.249 1.00 83.06 117 PRO A C 1
ATOM 866 O O . PRO A 1 117 ? 39.162 0.317 -43.106 1.00 83.06 117 PRO A O 1
ATOM 869 N N . GLY A 1 118 ? 38.233 0.303 -45.156 1.00 82.81 118 GLY A N 1
ATOM 870 C CA . GLY A 1 118 ? 37.170 1.244 -44.815 1.00 82.81 118 GLY A CA 1
ATOM 871 C C . GLY A 1 118 ? 36.111 0.580 -43.939 1.00 82.81 118 GLY A C 1
ATOM 872 O O . GLY A 1 118 ? 35.823 -0.607 -44.109 1.00 82.81 118 GLY A O 1
ATOM 873 N N . VAL A 1 119 ? 35.528 1.343 -43.019 1.00 87.31 119 VAL A N 1
ATOM 874 C CA . VAL A 1 119 ? 34.430 0.880 -42.165 1.00 87.31 119 VAL A CA 1
ATOM 875 C C . VAL A 1 119 ? 33.115 1.400 -42.758 1.00 87.31 119 VAL A C 1
ATOM 877 O O . VAL A 1 119 ? 33.027 2.593 -43.064 1.00 87.31 119 VAL A O 1
ATOM 880 N N . PRO A 1 120 ? 32.097 0.542 -42.970 1.00 84.88 120 PRO A N 1
ATOM 881 C CA . PRO A 1 120 ? 30.806 0.979 -43.494 1.00 84.88 120 PRO A CA 1
ATOM 882 C C . PRO A 1 120 ? 30.096 1.925 -42.518 1.00 84.88 120 PRO A C 1
ATOM 884 O O . PRO A 1 120 ? 30.335 1.889 -41.312 1.00 84.88 120 PRO A O 1
ATOM 887 N N . ALA A 1 121 ? 29.203 2.765 -43.049 1.00 83.50 121 ALA A N 1
ATOM 888 C CA . ALA A 1 121 ? 28.366 3.622 -42.218 1.00 83.50 121 ALA A CA 1
ATOM 889 C C . ALA A 1 121 ? 27.434 2.767 -41.353 1.00 83.50 121 ALA A C 1
ATOM 891 O O . ALA A 1 121 ? 26.852 1.792 -41.834 1.00 83.50 121 ALA A O 1
ATOM 892 N N . VAL A 1 122 ? 27.261 3.171 -40.097 1.00 81.56 122 VAL A N 1
ATOM 893 C CA . VAL A 1 122 ? 26.292 2.574 -39.176 1.00 81.56 122 VAL A CA 1
ATOM 894 C C . VAL A 1 122 ? 25.127 3.545 -39.040 1.00 81.56 122 VAL A C 1
ATOM 896 O O . VAL A 1 122 ? 25.322 4.718 -38.711 1.00 81.56 122 VAL A O 1
ATOM 899 N N . SER A 1 123 ? 23.914 3.077 -39.330 1.00 78.12 123 SER A N 1
ATOM 900 C CA . SER A 1 123 ? 22.699 3.880 -39.179 1.00 78.12 123 SER A CA 1
ATOM 901 C C . SER A 1 123 ? 22.459 4.248 -37.714 1.00 78.12 123 SER A C 1
ATOM 903 O O . SER A 1 123 ? 22.773 3.470 -36.816 1.00 78.12 123 SER A O 1
ATOM 905 N N . ALA A 1 124 ? 21.867 5.424 -37.478 1.00 72.75 124 ALA A N 1
ATOM 906 C CA . ALA A 1 124 ? 21.442 5.816 -36.139 1.00 72.75 124 ALA A CA 1
ATOM 907 C C . ALA A 1 124 ? 20.435 4.799 -35.585 1.00 72.75 124 ALA A C 1
ATOM 909 O O . ALA A 1 124 ? 19.503 4.392 -36.288 1.00 72.75 124 ALA A O 1
ATOM 910 N N . VAL A 1 125 ? 20.602 4.428 -34.319 1.00 65.69 125 VAL A N 1
ATOM 911 C CA . VAL A 1 125 ? 19.649 3.579 -33.600 1.00 65.69 125 VAL A CA 1
ATOM 912 C C . VAL A 1 125 ? 18.815 4.491 -32.703 1.00 65.69 125 VAL A C 1
ATOM 914 O O . VAL A 1 125 ? 19.383 5.136 -31.824 1.00 65.69 125 VAL A O 1
ATOM 917 N N . PRO A 1 126 ? 17.493 4.608 -32.913 1.00 62.38 126 PRO A N 1
ATOM 918 C CA . PRO A 1 126 ? 16.643 5.431 -32.058 1.00 62.38 126 PRO A CA 1
ATOM 919 C C . PRO A 1 126 ? 16.452 4.777 -30.684 1.00 62.38 126 PRO A C 1
ATOM 921 O O . PRO A 1 126 ? 16.426 3.550 -30.586 1.00 62.38 126 PRO A O 1
ATOM 924 N N . ALA A 1 127 ? 16.245 5.598 -29.651 1.00 64.56 127 ALA A N 1
ATOM 925 C CA . ALA A 1 127 ? 15.830 5.116 -28.337 1.00 64.56 127 ALA A CA 1
ATOM 926 C C . ALA A 1 127 ? 14.523 4.307 -28.434 1.00 64.56 127 ALA A C 1
ATOM 928 O O . ALA A 1 127 ? 13.679 4.565 -29.305 1.00 64.56 127 ALA A O 1
ATOM 929 N N . VAL A 1 128 ? 14.346 3.333 -27.540 1.00 65.44 128 VAL A N 1
ATOM 930 C CA . VAL A 1 128 ? 13.103 2.556 -27.467 1.00 65.44 128 VAL A CA 1
ATOM 931 C C . VAL A 1 128 ? 12.125 3.282 -26.546 1.00 65.44 128 VAL A C 1
ATOM 933 O O . VAL A 1 128 ? 12.190 3.180 -25.323 1.00 65.44 128 VAL A O 1
ATOM 936 N N . ALA A 1 129 ? 11.233 4.048 -27.167 1.00 64.94 129 ALA A N 1
ATOM 937 C CA . ALA A 1 129 ? 10.128 4.745 -26.520 1.00 64.94 129 ALA A CA 1
ATOM 938 C C . ALA A 1 129 ? 8.784 4.122 -26.928 1.00 64.94 129 ALA A C 1
ATOM 940 O O . ALA A 1 129 ? 8.692 3.493 -27.985 1.00 64.94 129 ALA A O 1
ATOM 941 N N . A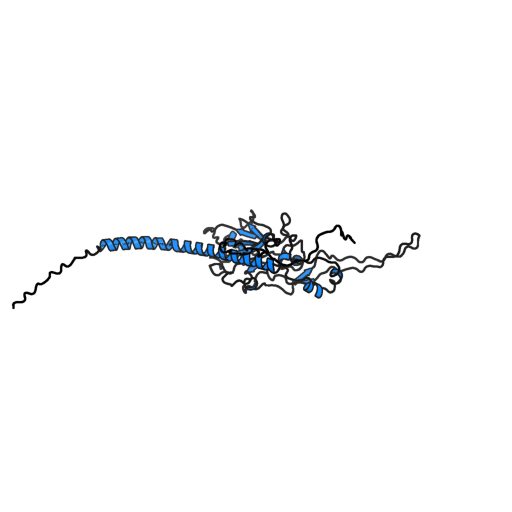SN A 1 130 ? 7.746 4.360 -26.121 1.00 73.12 130 ASN A N 1
ATOM 942 C CA . ASN A 1 130 ? 6.370 3.895 -26.332 1.00 73.12 130 ASN A CA 1
ATOM 943 C C . ASN A 1 130 ? 6.220 2.369 -26.279 1.00 73.12 130 ASN A C 1
ATOM 945 O O . ASN A 1 130 ? 5.533 1.769 -27.105 1.00 73.12 130 ASN A O 1
ATOM 949 N N . ILE A 1 131 ? 6.877 1.743 -25.303 1.00 75.75 131 ILE A N 1
ATOM 950 C CA . ILE A 1 131 ? 6.621 0.349 -24.948 1.00 75.75 131 ILE A CA 1
ATOM 951 C C . ILE A 1 131 ? 5.256 0.296 -24.251 1.00 75.75 131 ILE A C 1
ATOM 953 O O . ILE A 1 131 ? 5.112 0.970 -23.228 1.00 75.75 131 ILE A O 1
ATOM 957 N N . PRO A 1 132 ? 4.270 -0.455 -24.773 1.00 78.31 132 PRO A N 1
ATOM 958 C CA . PRO A 1 132 ? 3.021 -0.667 -24.060 1.00 78.31 132 PRO A CA 1
ATOM 959 C C . PRO A 1 132 ? 3.291 -1.499 -22.803 1.00 78.31 132 PRO A C 1
ATOM 961 O O . PRO A 1 132 ? 3.961 -2.531 -22.867 1.00 78.31 132 PRO A O 1
ATOM 964 N N . ILE A 1 133 ? 2.796 -1.012 -21.672 1.00 81.62 133 ILE A N 1
ATOM 965 C CA . ILE A 1 133 ? 2.943 -1.612 -20.345 1.00 81.62 133 ILE A CA 1
ATOM 966 C C . ILE A 1 133 ? 1.670 -1.357 -19.535 1.00 81.62 133 ILE A C 1
ATOM 968 O O . ILE A 1 133 ? 1.040 -0.303 -19.651 1.00 81.62 133 ILE A O 1
ATOM 972 N N . GLU A 1 134 ? 1.307 -2.308 -18.687 1.00 88.56 134 GLU A N 1
ATOM 973 C CA . GLU A 1 134 ? 0.206 -2.194 -17.745 1.00 88.56 134 GLU A CA 1
ATOM 974 C C . GLU A 1 134 ? 0.628 -1.486 -16.447 1.00 88.56 134 GLU A C 1
ATOM 976 O O . GLU A 1 134 ? 1.078 -2.116 -15.481 1.00 88.56 134 GLU A O 1
ATOM 981 N N . THR A 1 135 ? 0.446 -0.164 -16.411 1.00 92.81 135 THR A N 1
ATOM 982 C CA . THR A 1 135 ? 0.685 0.663 -15.215 1.00 92.81 135 THR A CA 1
ATOM 983 C C . THR A 1 135 ? -0.481 0.586 -14.239 1.00 92.81 135 THR A C 1
ATOM 985 O O . THR A 1 135 ? -1.595 0.250 -14.635 1.00 92.81 135 THR A O 1
ATOM 988 N N . CYS A 1 136 ? -0.284 0.951 -12.974 1.00 95.75 136 CYS A N 1
ATOM 989 C CA . CYS A 1 136 ? -1.418 1.098 -12.060 1.00 95.75 136 CYS A CA 1
ATOM 990 C C . CYS A 1 136 ? -2.315 2.276 -12.479 1.00 95.75 136 CYS A C 1
ATOM 992 O O . CYS A 1 136 ? -1.845 3.244 -13.084 1.00 95.75 136 CYS A O 1
ATOM 994 N N . LEU A 1 137 ? -3.614 2.196 -12.168 1.00 96.25 137 LEU A N 1
ATOM 995 C CA . LEU A 1 137 ? -4.554 3.308 -12.390 1.00 96.25 137 LEU A CA 1
ATOM 996 C C . LEU A 1 137 ? -4.370 4.438 -11.372 1.00 96.25 137 LEU A C 1
ATOM 998 O O . LEU A 1 137 ? -4.537 5.609 -11.704 1.00 96.25 137 LEU A O 1
ATOM 1002 N N . VAL A 1 138 ? -4.059 4.062 -10.134 1.00 96.00 138 VAL A N 1
ATOM 1003 C CA . VAL A 1 138 ? -3.869 4.940 -8.978 1.00 96.00 138 VAL A CA 1
ATOM 1004 C C . VAL A 1 138 ? -2.729 4.387 -8.120 1.00 96.00 138 VAL A C 1
ATOM 1006 O O . VAL A 1 138 ? -2.466 3.185 -8.147 1.00 96.00 138 VAL A O 1
ATOM 1009 N N . HIS A 1 139 ? -2.060 5.252 -7.363 1.00 96.06 139 HIS A N 1
ATOM 1010 C CA . HIS A 1 139 ? -1.055 4.870 -6.358 1.00 96.06 139 HIS A CA 1
ATOM 1011 C C . HIS A 1 139 ? -1.664 4.715 -4.954 1.00 96.06 139 HIS A C 1
ATOM 1013 O O . HIS A 1 139 ? -1.086 4.037 -4.115 1.00 96.06 139 HIS A O 1
ATOM 1019 N N . THR A 1 140 ? -2.859 5.261 -4.714 1.00 97.25 140 THR A N 1
ATOM 1020 C CA . THR A 1 140 ? -3.616 5.066 -3.471 1.00 97.25 140 THR A CA 1
ATOM 1021 C C . THR A 1 140 ? -5.031 4.622 -3.805 1.00 97.25 140 THR A C 1
ATOM 1023 O O . THR A 1 140 ? -5.706 5.213 -4.649 1.00 97.25 140 THR A O 1
ATOM 1026 N N . GLY A 1 141 ? -5.479 3.550 -3.160 1.00 96.81 141 GLY A N 1
ATOM 1027 C CA . GLY A 1 141 ? -6.810 2.988 -3.340 1.00 96.81 141 GLY A CA 1
ATOM 1028 C C . GLY A 1 141 ? -7.150 2.022 -2.215 1.00 96.81 141 GLY A C 1
ATOM 1029 O O . GLY A 1 141 ? -6.683 2.169 -1.091 1.00 96.81 141 GLY A O 1
ATOM 1030 N N . THR A 1 142 ? -7.958 1.015 -2.515 1.00 97.81 142 THR A N 1
ATOM 1031 C CA . THR A 1 142 ? -8.284 -0.066 -1.571 1.00 97.81 142 THR A CA 1
ATOM 1032 C C . THR A 1 142 ? -7.420 -1.292 -1.830 1.00 97.81 142 THR A C 1
ATOM 1034 O O . THR A 1 142 ? -6.919 -1.489 -2.941 1.00 97.81 142 THR A O 1
ATOM 1037 N N . VAL A 1 143 ? -7.264 -2.145 -0.819 1.00 98.31 143 VAL A N 1
ATOM 1038 C CA . VAL A 1 143 ? -6.586 -3.439 -0.976 1.00 98.31 143 VAL A CA 1
ATOM 1039 C C . VAL A 1 143 ? -7.234 -4.246 -2.115 1.00 98.31 143 VAL A C 1
ATOM 1041 O O . VAL A 1 143 ? -8.457 -4.422 -2.114 1.00 98.31 143 VAL A O 1
ATOM 1044 N N . PRO A 1 144 ? -6.447 -4.791 -3.064 1.00 98.31 144 PRO A N 1
ATOM 1045 C CA . PRO A 1 144 ? -6.952 -5.612 -4.163 1.00 98.31 144 PRO A CA 1
ATOM 1046 C C . PRO A 1 144 ? -7.273 -7.039 -3.677 1.00 98.31 144 PRO A C 1
ATOM 1048 O O . PRO A 1 144 ? -6.638 -8.018 -4.070 1.00 98.31 144 PRO A O 1
ATOM 1051 N N . TYR A 1 145 ? -8.249 -7.159 -2.769 1.00 98.06 145 TYR A N 1
ATOM 1052 C CA . TYR A 1 145 ? -8.552 -8.388 -2.027 1.00 98.06 145 TYR A CA 1
ATOM 1053 C C . TYR A 1 145 ? -8.928 -9.572 -2.921 1.00 98.06 145 TYR A C 1
ATOM 1055 O O . TYR A 1 145 ? -8.504 -10.692 -2.647 1.00 98.06 145 TYR A O 1
ATOM 1063 N N . ALA A 1 146 ? -9.647 -9.335 -4.020 1.00 97.44 146 ALA A N 1
ATOM 1064 C CA . ALA A 1 146 ? -10.001 -10.388 -4.965 1.00 97.44 146 ALA A CA 1
ATOM 1065 C C . ALA A 1 146 ? -8.764 -10.898 -5.724 1.00 97.44 146 ALA A C 1
ATOM 1067 O O . ALA A 1 146 ? -8.651 -12.099 -5.964 1.00 97.44 146 ALA A O 1
ATOM 1068 N N . ALA A 1 147 ? -7.812 -10.014 -6.047 1.00 95.25 147 ALA A N 1
ATOM 1069 C CA . ALA A 1 147 ? -6.564 -10.392 -6.713 1.00 95.25 147 ALA A CA 1
ATOM 1070 C C . ALA A 1 147 ? -5.639 -11.229 -5.813 1.00 95.25 147 ALA A C 1
ATOM 1072 O O . ALA A 1 147 ? -4.974 -12.143 -6.298 1.00 95.25 147 ALA A O 1
ATOM 1073 N N . ILE A 1 148 ? -5.624 -10.955 -4.505 1.00 97.50 148 ILE A N 1
ATOM 1074 C CA . ILE A 1 148 ? -4.818 -11.698 -3.518 1.00 97.50 148 ILE A CA 1
ATOM 1075 C C . ILE A 1 148 ? -5.568 -12.873 -2.869 1.00 97.50 148 ILE A C 1
ATOM 1077 O O . ILE A 1 148 ? -5.059 -13.483 -1.931 1.00 97.50 148 ILE A O 1
ATOM 1081 N N . GLY A 1 149 ? -6.766 -13.209 -3.359 1.00 96.50 149 GLY A N 1
ATOM 1082 C CA . GLY A 1 149 ? -7.524 -14.382 -2.913 1.00 96.50 149 GLY A CA 1
ATOM 1083 C C . GLY A 1 149 ? -8.166 -14.256 -1.527 1.00 96.50 149 GLY A C 1
ATOM 1084 O O . GLY A 1 149 ? -8.452 -15.273 -0.897 1.00 96.50 149 GLY A O 1
ATOM 1085 N N . LEU A 1 150 ? -8.398 -13.034 -1.048 1.00 97.81 150 LEU A N 1
ATOM 1086 C CA . LEU A 1 150 ? -9.088 -12.755 0.212 1.00 97.81 150 LEU A CA 1
ATOM 1087 C C . LEU A 1 150 ? -10.545 -12.345 -0.017 1.00 97.81 150 LEU A C 1
ATOM 1089 O O . LEU A 1 150 ? -10.929 -11.853 -1.081 1.00 97.81 150 LEU A O 1
ATOM 1093 N N . SER A 1 151 ? -11.374 -12.526 1.012 1.00 97.88 151 SER A N 1
ATOM 1094 C CA . SER A 1 151 ? -12.734 -11.993 0.996 1.00 97.88 151 SER A CA 1
ATOM 1095 C C . SER A 1 151 ? -12.736 -10.494 1.306 1.00 97.88 151 SER A C 1
ATOM 1097 O O . SER A 1 151 ? -11.843 -9.972 1.976 1.00 97.88 151 SER A O 1
ATOM 1099 N N . ARG A 1 152 ? -13.795 -9.794 0.885 1.00 97.31 152 ARG A N 1
ATOM 1100 C CA . ARG A 1 152 ? -13.992 -8.377 1.227 1.00 97.31 152 ARG A CA 1
ATOM 1101 C C . ARG A 1 152 ? -13.972 -8.132 2.743 1.00 97.31 152 ARG A C 1
ATOM 1103 O O . ARG A 1 152 ? -13.480 -7.100 3.174 1.00 97.31 152 ARG A O 1
ATOM 1110 N N . ALA A 1 153 ? -14.499 -9.073 3.531 1.00 96.81 153 ALA A N 1
ATOM 1111 C CA . ALA A 1 153 ? -14.587 -8.959 4.988 1.00 96.81 153 ALA A CA 1
ATOM 1112 C C . ALA A 1 153 ? -13.229 -9.130 5.697 1.00 96.81 153 ALA A C 1
ATOM 1114 O O . ALA A 1 153 ? -13.033 -8.598 6.794 1.00 96.81 153 ALA A O 1
ATOM 1115 N N . ASP A 1 154 ? -12.303 -9.867 5.075 1.00 97.25 154 ASP A N 1
ATOM 1116 C CA . ASP A 1 154 ? -10.926 -10.026 5.560 1.00 97.25 154 ASP A CA 1
ATOM 1117 C C . ASP A 1 154 ? -10.066 -8.807 5.213 1.00 97.25 154 ASP A C 1
ATOM 1119 O O . ASP A 1 154 ? -9.120 -8.491 5.927 1.00 97.25 154 ASP A O 1
ATOM 1123 N N . ALA A 1 155 ? -10.426 -8.101 4.137 1.00 97.62 155 ALA A N 1
ATOM 1124 C CA . ALA A 1 155 ? -9.796 -6.858 3.701 1.00 97.62 155 ALA A CA 1
ATOM 1125 C C . ALA A 1 155 ? -10.513 -5.591 4.197 1.00 97.62 155 ALA A C 1
ATOM 1127 O O . ALA A 1 155 ? -10.271 -4.499 3.677 1.00 97.62 155 ALA A O 1
ATOM 1128 N N . SER A 1 156 ? -11.396 -5.736 5.186 1.00 97.50 156 SER A N 1
ATOM 1129 C CA . SER A 1 156 ? -12.034 -4.625 5.878 1.00 97.50 156 SER A CA 1
ATOM 1130 C C . SER A 1 156 ? -11.718 -4.657 7.367 1.00 97.50 156 SER A C 1
ATOM 1132 O O . SER A 1 156 ? -11.643 -5.730 7.978 1.00 97.50 156 SER A O 1
ATOM 1134 N N . ASP A 1 157 ? -11.620 -3.479 7.966 1.00 97.06 157 ASP A N 1
ATOM 1135 C CA . ASP A 1 157 ? -11.511 -3.313 9.409 1.00 97.06 157 ASP A CA 1
ATOM 1136 C C . ASP A 1 157 ? -12.768 -3.841 10.143 1.00 97.06 157 ASP A C 1
ATOM 1138 O O . ASP A 1 157 ? -13.716 -4.373 9.545 1.00 97.06 157 ASP A O 1
ATOM 1142 N N . ASN A 1 158 ? -12.773 -3.763 11.473 1.00 96.31 158 ASN A N 1
ATOM 1143 C CA . ASN A 1 158 ? -13.911 -4.218 12.278 1.00 96.31 158 ASN A CA 1
ATOM 1144 C C . ASN A 1 158 ? -15.114 -3.256 12.281 1.00 96.31 158 ASN A C 1
ATOM 1146 O O . ASN A 1 158 ? -16.163 -3.610 12.827 1.00 96.31 158 ASN A O 1
ATOM 1150 N N . TRP A 1 159 ? -14.990 -2.092 11.644 1.00 96.06 159 TRP A N 1
ATOM 1151 C CA . TRP A 1 159 ? -16.063 -1.120 11.430 1.00 96.06 159 TRP A CA 1
ATOM 1152 C C . TRP A 1 159 ? -16.666 -1.207 10.020 1.00 96.06 159 TRP A C 1
ATOM 1154 O O . TRP A 1 159 ? -17.735 -0.654 9.772 1.00 96.06 159 TRP A O 1
ATOM 1164 N N . GLY A 1 160 ? -16.060 -2.002 9.134 1.00 95.50 160 GLY A N 1
ATOM 1165 C CA . GLY A 1 160 ? -16.544 -2.288 7.786 1.00 95.50 160 GLY A CA 1
ATOM 1166 C C . GLY A 1 160 ? -15.889 -1.449 6.690 1.00 95.50 160 GLY A C 1
ATOM 1167 O O . GLY A 1 160 ? -16.261 -1.609 5.523 1.00 95.50 160 GLY A O 1
ATOM 1168 N N . ASN A 1 161 ? -14.906 -0.606 7.017 1.00 96.25 161 ASN A N 1
ATOM 1169 C CA . ASN A 1 161 ? -14.154 0.137 6.011 1.00 96.25 161 ASN A CA 1
ATOM 1170 C C . ASN A 1 161 ? -13.129 -0.787 5.359 1.00 96.25 161 ASN A C 1
ATOM 1172 O O . ASN A 1 161 ? -12.455 -1.567 6.032 1.00 96.25 161 ASN A O 1
ATOM 1176 N N . LEU A 1 162 ? -12.995 -0.705 4.037 1.00 97.31 162 LEU A N 1
ATOM 1177 C CA . LEU A 1 162 ? -11.913 -1.396 3.341 1.00 97.31 162 LEU A CA 1
ATOM 1178 C C . LEU A 1 162 ? -10.575 -0.783 3.743 1.00 97.31 162 LEU A C 1
ATOM 1180 O O . LEU A 1 162 ? -10.456 0.439 3.817 1.00 97.31 162 LEU A O 1
ATOM 1184 N N . PHE A 1 163 ? -9.566 -1.629 3.934 1.00 98.19 163 PHE A N 1
ATOM 1185 C CA . PHE A 1 163 ? -8.214 -1.135 4.147 1.00 98.19 163 PHE A CA 1
ATOM 1186 C C . PHE A 1 163 ? -7.749 -0.341 2.926 1.00 98.19 163 PHE A C 1
ATOM 1188 O O . PHE A 1 163 ? -7.890 -0.781 1.774 1.00 98.19 163 PHE A O 1
ATOM 1195 N N . ILE A 1 164 ? -7.177 0.824 3.200 1.00 97.44 164 ILE A N 1
ATOM 1196 C CA . ILE A 1 164 ? -6.505 1.649 2.211 1.00 97.44 164 ILE A CA 1
ATOM 1197 C C . ILE A 1 164 ? -5.161 0.993 1.903 1.00 97.44 164 ILE A C 1
ATOM 1199 O O . ILE A 1 164 ? -4.473 0.480 2.785 1.00 97.44 164 ILE A O 1
ATOM 1203 N N . TYR A 1 165 ? -4.815 0.981 0.626 1.00 98.25 165 TYR A N 1
ATOM 1204 C CA . TYR A 1 165 ? -3.571 0.450 0.106 1.00 98.25 165 TYR A CA 1
ATOM 1205 C C . TYR A 1 165 ? -2.906 1.535 -0.731 1.00 98.25 165 TYR A C 1
ATOM 1207 O O . TYR A 1 165 ? -3.361 1.851 -1.835 1.00 98.25 165 TYR A O 1
ATOM 1215 N N . ALA A 1 166 ? -1.864 2.128 -0.161 1.00 98.31 166 ALA A N 1
ATOM 1216 C CA . ALA A 1 166 ? -0.989 3.070 -0.834 1.00 98.31 166 ALA A CA 1
ATOM 1217 C C . ALA A 1 166 ? 0.264 2.334 -1.300 1.00 98.31 166 ALA A C 1
ATOM 1219 O O . ALA A 1 166 ? 0.791 1.471 -0.593 1.00 98.31 166 ALA A O 1
ATOM 1220 N N . VAL A 1 167 ? 0.743 2.666 -2.489 1.00 98.19 167 VAL A N 1
ATOM 1221 C CA . VAL A 1 167 ? 1.941 2.090 -3.099 1.00 98.19 167 VAL A CA 1
ATOM 1222 C C . VAL A 1 167 ? 2.8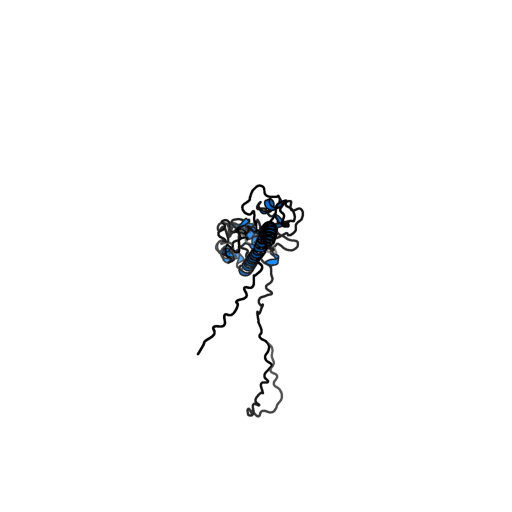66 3.189 -3.601 1.00 98.19 167 VAL A C 1
ATOM 1224 O O . VAL A 1 167 ? 2.495 4.360 -3.623 1.00 98.19 167 VAL A O 1
ATOM 1227 N N . ASP A 1 168 ? 4.074 2.802 -4.005 1.00 97.00 168 ASP A N 1
ATOM 1228 C CA . ASP A 1 168 ? 5.050 3.686 -4.646 1.00 97.00 168 ASP A CA 1
ATOM 1229 C C . ASP A 1 168 ? 4.402 4.641 -5.670 1.00 97.00 168 ASP A C 1
ATOM 1231 O O . ASP A 1 168 ? 3.654 4.225 -6.551 1.00 97.00 168 ASP A O 1
ATOM 1235 N N . GLN A 1 169 ? 4.698 5.937 -5.585 1.00 96.12 169 GLN A N 1
ATOM 1236 C CA . GLN A 1 169 ? 4.037 6.968 -6.400 1.00 96.12 169 GLN A CA 1
ATOM 1237 C C . GLN A 1 169 ? 4.404 6.896 -7.899 1.00 96.12 169 GLN A C 1
ATOM 1239 O O . GLN A 1 169 ? 3.719 7.460 -8.757 1.00 96.12 169 GLN A O 1
ATOM 1244 N N . GLY A 1 170 ? 5.469 6.173 -8.254 1.00 94.69 170 GLY A N 1
ATOM 1245 C CA . GLY A 1 170 ? 5.932 5.977 -9.624 1.00 94.69 170 GLY A CA 1
ATOM 1246 C C . GLY A 1 170 ? 5.151 4.920 -10.410 1.00 94.69 170 GLY A C 1
ATOM 1247 O O . GLY A 1 170 ? 5.338 4.820 -11.623 1.00 94.69 170 GLY A O 1
ATOM 1248 N N . VAL A 1 171 ? 4.252 4.159 -9.776 1.00 94.38 171 VAL A N 1
ATOM 1249 C CA . VAL A 1 171 ? 3.524 3.035 -10.408 1.00 94.38 171 VAL A CA 1
ATOM 1250 C C . VAL A 1 171 ? 2.524 3.439 -11.493 1.00 94.38 171 VAL A C 1
ATOM 1252 O O . VAL A 1 171 ? 2.032 2.599 -12.242 1.00 94.38 171 VAL A O 1
ATOM 1255 N N . ILE A 1 172 ? 2.190 4.724 -11.584 1.00 94.75 172 ILE A N 1
ATOM 1256 C CA . ILE A 1 172 ? 1.337 5.268 -12.650 1.00 94.75 172 ILE A CA 1
ATOM 1257 C C . ILE A 1 172 ? 2.157 5.709 -13.875 1.00 94.75 172 ILE A C 1
ATOM 1259 O O . ILE A 1 172 ? 1.598 6.166 -14.871 1.00 94.75 172 ILE A O 1
ATOM 1263 N N . ASN A 1 173 ? 3.489 5.587 -13.817 1.00 92.19 173 ASN A N 1
ATOM 1264 C CA . ASN A 1 173 ? 4.407 5.991 -14.873 1.00 92.19 173 ASN A CA 1
ATOM 1265 C C . ASN A 1 173 ? 5.127 4.773 -15.470 1.00 92.19 173 ASN A C 1
ATOM 1267 O O . ASN A 1 173 ? 5.999 4.166 -14.845 1.00 92.19 173 ASN A O 1
ATOM 1271 N N . GLY A 1 174 ? 4.814 4.465 -16.730 1.00 88.19 174 GLY A N 1
ATOM 1272 C CA . GLY A 1 174 ? 5.376 3.311 -17.432 1.00 88.19 174 GLY A CA 1
ATOM 1273 C C . GLY A 1 174 ? 6.898 3.350 -17.577 1.00 88.19 174 GLY A C 1
ATOM 1274 O O . GLY A 1 174 ? 7.532 2.302 -17.556 1.00 88.19 174 GLY A O 1
ATOM 1275 N N . SER A 1 175 ? 7.515 4.532 -17.678 1.00 86.69 175 SER A N 1
ATOM 1276 C CA . SER A 1 175 ? 8.978 4.636 -17.746 1.00 86.69 175 SER A CA 1
ATOM 1277 C C . SER A 1 175 ? 9.642 4.291 -16.415 1.00 86.69 175 SER A C 1
ATOM 1279 O O . SER A 1 175 ? 10.683 3.645 -16.419 1.00 86.69 175 SER A O 1
ATOM 1281 N N . LEU A 1 176 ? 9.033 4.662 -15.283 1.00 88.88 176 LEU A N 1
ATOM 1282 C CA . LEU A 1 176 ? 9.565 4.325 -13.958 1.00 88.88 176 LEU A CA 1
ATOM 1283 C C . LEU A 1 176 ? 9.385 2.837 -13.639 1.00 88.88 176 LEU A C 1
ATOM 1285 O O . LEU A 1 176 ? 10.272 2.225 -13.058 1.00 88.88 176 LEU A O 1
ATOM 1289 N N . MET A 1 177 ? 8.283 2.226 -14.078 1.00 87.38 177 MET A N 1
ATOM 1290 C CA . MET A 1 177 ? 8.056 0.779 -13.940 1.00 87.38 177 MET A CA 1
ATOM 1291 C C . MET A 1 177 ? 8.970 -0.086 -14.824 1.00 87.38 177 MET A C 1
ATOM 1293 O O . MET A 1 177 ? 9.100 -1.287 -14.583 1.00 87.38 177 MET A O 1
ATOM 1297 N N . LEU A 1 178 ? 9.576 0.503 -15.860 1.00 82.94 178 LEU A N 1
ATOM 1298 C CA . LEU A 1 178 ? 10.536 -0.161 -16.747 1.00 82.94 178 LEU A CA 1
ATOM 1299 C C . LEU A 1 178 ? 12.002 0.094 -16.355 1.00 82.94 178 LEU A C 1
ATOM 1301 O O . LEU A 1 178 ? 12.883 -0.615 -16.838 1.00 82.94 178 LEU A O 1
ATOM 1305 N N . ASP A 1 179 ? 12.288 1.082 -15.506 1.00 80.44 179 ASP A N 1
ATOM 1306 C CA . ASP A 1 179 ? 13.651 1.472 -15.118 1.00 80.44 179 ASP A CA 1
ATOM 1307 C C . ASP A 1 179 ? 14.178 0.641 -13.937 1.00 80.44 179 ASP A C 1
ATOM 1309 O O . ASP A 1 179 ? 14.451 1.132 -12.837 1.00 80.44 179 ASP A O 1
ATOM 1313 N N . CYS A 1 180 ? 14.318 -0.662 -14.172 1.00 76.38 180 CYS A N 1
ATOM 1314 C CA . CYS A 1 180 ? 14.879 -1.595 -13.202 1.00 76.38 180 CYS A CA 1
ATOM 1315 C C . CYS A 1 180 ? 16.375 -1.743 -13.522 1.00 76.38 180 CYS A C 1
ATOM 1317 O O . CYS A 1 180 ? 16.694 -2.237 -14.603 1.00 76.38 180 CYS A O 1
ATOM 1319 N N . PRO A 1 181 ? 17.305 -1.330 -12.638 1.00 71.38 181 PRO A N 1
ATOM 1320 C CA . PRO A 1 181 ? 17.184 -1.351 -11.182 1.00 71.38 181 PRO A CA 1
ATOM 1321 C C . PRO A 1 181 ? 17.237 0.037 -10.520 1.00 71.38 181 PRO A C 1
ATOM 1323 O O . PRO A 1 181 ? 17.719 0.131 -9.402 1.00 71.38 181 PRO A O 1
ATOM 1326 N N . ASN A 1 182 ? 16.837 1.131 -11.165 1.00 80.19 182 ASN A N 1
ATOM 1327 C CA . ASN A 1 182 ? 16.977 2.463 -10.553 1.00 80.19 182 ASN A CA 1
ATOM 1328 C C . ASN A 1 182 ? 15.701 2.935 -9.845 1.00 80.19 182 ASN A C 1
ATOM 1330 O O . ASN A 1 182 ? 15.766 3.826 -8.998 1.00 80.19 182 ASN A O 1
ATOM 1334 N N . GLN A 1 183 ? 14.557 2.324 -10.160 1.00 88.62 183 GLN A N 1
ATOM 1335 C CA . GLN A 1 183 ? 13.250 2.697 -9.629 1.00 88.62 183 GLN A CA 1
ATOM 1336 C C . GLN A 1 183 ? 12.590 1.556 -8.859 1.00 88.62 183 GLN A C 1
ATOM 1338 O O . GLN A 1 183 ? 12.616 0.393 -9.265 1.00 88.62 183 GLN A O 1
ATOM 1343 N N . SER A 1 184 ? 11.937 1.919 -7.760 1.00 91.62 184 SER A N 1
ATOM 1344 C CA . SER A 1 184 ? 11.166 1.011 -6.911 1.00 91.62 184 SER A CA 1
ATOM 1345 C C . SER A 1 184 ? 9.799 0.662 -7.514 1.00 91.62 184 SER A C 1
ATOM 1347 O O . SER A 1 184 ? 9.286 -0.433 -7.287 1.00 91.62 184 SER A O 1
ATOM 1349 N N . ALA A 1 185 ? 9.245 1.526 -8.373 1.00 92.25 185 ALA A N 1
ATOM 1350 C CA . ALA A 1 185 ? 8.011 1.274 -9.129 1.00 92.25 185 ALA A CA 1
ATOM 1351 C C . ALA A 1 185 ? 8.047 -0.041 -9.937 1.00 92.25 185 ALA A C 1
ATOM 1353 O O . ALA A 1 185 ? 7.010 -0.656 -10.192 1.00 92.25 185 ALA A O 1
ATOM 1354 N N . CYS A 1 186 ? 9.245 -0.516 -10.287 1.00 88.12 186 CYS A N 1
ATOM 1355 C CA . CYS A 1 186 ? 9.482 -1.821 -10.899 1.00 88.12 186 CYS A CA 1
ATOM 1356 C C . CYS A 1 186 ? 8.850 -2.998 -10.152 1.00 88.12 186 CYS A C 1
ATOM 1358 O O . CYS A 1 186 ? 8.461 -3.973 -10.787 1.00 88.12 186 CYS A O 1
ATOM 1360 N N . PHE A 1 187 ? 8.682 -2.915 -8.827 1.00 92.44 187 PHE A N 1
ATOM 1361 C CA . PHE A 1 187 ? 8.019 -3.968 -8.053 1.00 92.44 187 PHE A CA 1
ATOM 1362 C C . PHE A 1 187 ? 6.591 -4.261 -8.524 1.00 92.44 187 PHE A C 1
ATOM 1364 O O . PHE A 1 187 ? 6.095 -5.357 -8.282 1.00 92.44 187 PHE A O 1
ATOM 1371 N N . PHE A 1 188 ? 5.944 -3.319 -9.208 1.00 93.56 188 PHE A N 1
ATOM 1372 C CA . PHE A 1 188 ? 4.555 -3.418 -9.648 1.00 93.56 188 PHE A CA 1
ATOM 1373 C C . PHE A 1 188 ? 4.414 -3.778 -11.124 1.00 93.56 188 PHE A C 1
ATOM 1375 O O . PHE A 1 188 ? 3.292 -3.935 -11.607 1.00 93.56 188 PHE A O 1
ATOM 1382 N N . ASN A 1 189 ? 5.514 -3.900 -11.865 1.00 88.62 189 ASN A N 1
ATOM 1383 C CA . ASN A 1 189 ? 5.463 -4.281 -13.269 1.00 88.62 189 ASN A CA 1
ATOM 1384 C C . ASN A 1 189 ? 5.119 -5.770 -13.392 1.00 88.62 189 ASN A C 1
ATOM 1386 O O . ASN A 1 189 ? 5.819 -6.610 -12.849 1.00 88.62 189 ASN A O 1
ATOM 1390 N N . LYS A 1 190 ? 4.033 -6.114 -14.086 1.00 86.44 190 LYS A N 1
ATOM 1391 C CA . LYS A 1 190 ? 3.650 -7.520 -14.300 1.00 86.44 190 LYS A CA 1
ATOM 1392 C C . LYS A 1 190 ? 4.025 -8.050 -15.684 1.00 86.44 190 LYS A C 1
ATOM 1394 O O . LYS A 1 190 ? 3.861 -9.241 -15.947 1.00 86.44 190 LYS A O 1
ATOM 1399 N N . ASP A 1 191 ? 4.450 -7.177 -16.594 1.00 79.62 191 ASP A N 1
ATOM 1400 C CA . ASP A 1 191 ? 4.592 -7.532 -17.998 1.00 79.62 191 ASP A CA 1
ATOM 1401 C C . ASP A 1 191 ? 5.852 -8.353 -18.249 1.00 79.62 191 ASP A C 1
ATOM 1403 O O . ASP A 1 191 ? 6.965 -8.002 -17.858 1.00 79.62 191 ASP A O 1
ATOM 1407 N N . SER A 1 192 ? 5.660 -9.477 -18.940 1.00 67.00 192 SER A N 1
ATOM 1408 C CA . SER A 1 192 ? 6.753 -10.367 -19.315 1.00 67.00 192 SER A CA 1
ATOM 1409 C C . SER A 1 192 ? 7.519 -9.850 -20.537 1.00 67.00 192 SER A C 1
ATOM 1411 O O . SER A 1 192 ? 6.966 -9.177 -21.413 1.00 67.00 192 SER A O 1
ATOM 1413 N N . LEU A 1 193 ? 8.773 -10.296 -20.663 1.00 57.97 193 LEU A N 1
ATOM 1414 C CA . LEU A 1 193 ? 9.652 -10.076 -21.819 1.00 57.97 193 LEU A CA 1
ATOM 1415 C C . LEU A 1 193 ? 8.943 -10.285 -23.173 1.00 57.97 193 LEU A C 1
ATOM 1417 O O . LEU A 1 193 ? 9.136 -9.507 -24.104 1.00 57.97 193 LEU A O 1
ATOM 1421 N N . SER A 1 194 ? 8.133 -11.341 -23.299 1.00 52.03 194 SER A N 1
ATOM 1422 C CA . SER A 1 194 ? 7.502 -11.723 -24.572 1.00 52.03 194 SER A CA 1
ATOM 1423 C C . SER A 1 194 ? 6.415 -10.743 -25.025 1.00 52.03 194 SER A C 1
ATOM 1425 O O . SER A 1 194 ? 6.280 -10.469 -26.220 1.00 52.03 194 SER A O 1
ATOM 1427 N N . THR A 1 195 ? 5.692 -10.160 -24.071 1.00 58.66 195 THR A N 1
ATOM 1428 C CA . THR A 1 195 ? 4.632 -9.180 -24.322 1.00 58.66 195 THR A CA 1
ATOM 1429 C C . THR A 1 195 ? 5.235 -7.864 -24.807 1.00 58.66 195 THR A C 1
ATOM 1431 O O . THR A 1 195 ? 4.813 -7.331 -25.826 1.00 58.66 195 THR A O 1
ATOM 1434 N N . ILE A 1 196 ? 6.307 -7.401 -24.155 1.00 57.81 196 ILE A N 1
ATOM 1435 C CA . ILE A 1 196 ? 7.009 -6.159 -24.512 1.00 57.81 196 ILE A CA 1
ATOM 1436 C C . ILE A 1 196 ? 7.734 -6.289 -25.866 1.00 57.81 196 ILE A C 1
ATOM 1438 O O . ILE A 1 196 ? 7.660 -5.390 -26.712 1.00 57.81 196 ILE A O 1
ATOM 1442 N N . ALA A 1 197 ? 8.405 -7.423 -26.105 1.00 51.75 197 ALA A N 1
ATOM 1443 C CA . ALA A 1 197 ? 9.188 -7.672 -27.318 1.00 51.75 197 ALA A CA 1
ATOM 1444 C C . ALA A 1 197 ? 8.334 -7.819 -28.589 1.00 51.75 197 ALA A C 1
ATOM 1446 O O . ALA A 1 197 ? 8.756 -7.375 -29.654 1.00 51.75 197 ALA A O 1
ATOM 1447 N N . THR A 1 198 ? 7.135 -8.403 -28.500 1.00 49.44 198 THR A N 1
ATOM 1448 C CA . THR A 1 198 ? 6.252 -8.599 -29.669 1.00 49.44 198 THR A CA 1
ATOM 1449 C C . THR A 1 198 ? 5.617 -7.299 -30.164 1.00 49.44 198 THR A C 1
ATOM 1451 O O . THR A 1 198 ? 5.388 -7.147 -31.363 1.00 49.44 198 THR A O 1
ATOM 1454 N N . THR A 1 199 ? 5.398 -6.323 -29.280 1.00 51.19 199 THR A N 1
ATOM 1455 C CA . THR A 1 199 ? 4.937 -4.973 -29.651 1.00 51.19 199 THR A CA 1
ATOM 1456 C C . THR A 1 199 ? 6.059 -4.045 -30.117 1.00 51.19 199 THR A C 1
ATOM 1458 O O . THR A 1 199 ? 5.815 -3.114 -30.886 1.00 51.19 199 THR A O 1
ATOM 1461 N N . ALA A 1 200 ? 7.303 -4.302 -29.711 1.00 53.06 200 ALA A N 1
ATOM 1462 C CA . ALA A 1 200 ? 8.467 -3.528 -30.117 1.00 53.06 200 ALA A CA 1
ATOM 1463 C C . ALA A 1 200 ? 9.275 -4.287 -31.181 1.00 53.06 200 ALA A C 1
ATOM 1465 O O . ALA A 1 200 ? 10.292 -4.900 -30.877 1.00 53.06 200 ALA A O 1
ATOM 1466 N N . SER A 1 201 ? 8.905 -4.152 -32.461 1.00 49.66 201 SER A N 1
ATOM 1467 C CA . SER A 1 201 ? 9.631 -4.690 -33.638 1.00 49.66 201 SER A CA 1
ATOM 1468 C C . SER A 1 201 ? 11.139 -4.332 -33.713 1.00 49.66 201 SER A C 1
ATOM 1470 O O . SER A 1 201 ? 11.838 -4.785 -34.615 1.00 49.66 201 SER A O 1
ATOM 1472 N N . LYS A 1 202 ? 11.658 -3.509 -32.792 1.00 52.56 202 LYS A N 1
ATOM 1473 C CA . LYS A 1 202 ? 13.078 -3.147 -32.639 1.00 52.56 202 LYS A CA 1
ATOM 1474 C C . LYS A 1 202 ? 13.826 -3.969 -31.574 1.00 52.56 202 LYS A C 1
ATOM 1476 O O . LYS A 1 202 ? 15.044 -3.834 -31.487 1.00 52.56 202 LYS A O 1
ATOM 1481 N N . LEU A 1 203 ? 13.138 -4.798 -30.782 1.00 53.66 203 LEU A N 1
ATOM 1482 C CA . LEU A 1 203 ? 13.729 -5.572 -29.682 1.00 53.66 203 LEU A CA 1
ATOM 1483 C C . LEU A 1 203 ? 14.315 -6.929 -30.123 1.00 53.66 203 LEU A C 1
ATOM 1485 O O . LEU A 1 203 ? 15.048 -7.544 -29.353 1.00 53.66 203 LEU A O 1
ATOM 1489 N N . ASP A 1 204 ? 14.066 -7.375 -31.362 1.00 52.16 204 ASP A N 1
ATOM 1490 C CA . ASP A 1 204 ? 14.589 -8.651 -31.890 1.00 52.16 204 ASP A CA 1
ATOM 1491 C C . ASP A 1 204 ? 16.127 -8.738 -31.838 1.00 52.16 204 ASP A C 1
ATOM 1493 O O . ASP A 1 204 ? 16.676 -9.802 -31.572 1.00 52.16 204 ASP A O 1
ATOM 1497 N N . ASN A 1 205 ? 16.839 -7.609 -31.962 1.00 49.16 205 ASN A N 1
ATOM 1498 C CA . ASN A 1 205 ? 18.306 -7.564 -31.839 1.00 49.16 205 ASN A CA 1
ATOM 1499 C C . ASN A 1 205 ? 18.823 -7.696 -30.388 1.00 49.16 205 ASN A C 1
ATOM 1501 O O . ASN A 1 205 ? 20.030 -7.813 -30.173 1.00 49.16 205 ASN A O 1
ATOM 1505 N N . LEU A 1 206 ? 17.938 -7.650 -29.384 1.00 46.69 206 LEU A N 1
ATOM 1506 C CA . LEU A 1 206 ? 18.268 -7.864 -27.967 1.00 46.69 206 LEU A CA 1
ATOM 1507 C C . LEU A 1 206 ? 17.933 -9.290 -27.504 1.00 46.69 206 LEU A C 1
ATOM 1509 O O . LEU A 1 206 ? 18.485 -9.734 -26.496 1.00 46.69 206 LEU A O 1
ATOM 1513 N N . ARG A 1 207 ? 17.108 -10.036 -28.259 1.00 49.69 207 ARG A N 1
ATOM 1514 C CA . ARG A 1 207 ? 16.779 -11.447 -27.984 1.00 49.69 207 ARG A CA 1
ATOM 1515 C C . ARG A 1 207 ? 18.019 -12.352 -28.024 1.00 49.69 207 ARG A C 1
ATOM 1517 O O . ARG A 1 207 ? 18.116 -13.283 -27.234 1.00 49.69 207 ARG A O 1
ATOM 1524 N N . ASP A 1 208 ? 18.996 -12.009 -28.865 1.00 48.16 208 ASP A N 1
ATOM 1525 C CA . ASP A 1 208 ? 20.268 -12.736 -29.012 1.00 48.16 208 ASP A CA 1
ATOM 1526 C C . ASP A 1 208 ? 21.372 -12.254 -28.045 1.00 48.16 208 ASP A C 1
ATOM 1528 O O . ASP A 1 208 ? 22.458 -12.831 -27.989 1.00 48.16 208 ASP A O 1
ATOM 1532 N N . ARG A 1 209 ? 21.121 -11.200 -27.252 1.00 49.72 209 ARG A N 1
ATOM 1533 C CA . ARG A 1 209 ? 22.109 -10.575 -26.348 1.00 49.72 209 ARG A CA 1
ATOM 1534 C C . ARG A 1 209 ? 22.070 -11.099 -24.910 1.00 49.72 209 ARG A C 1
ATOM 1536 O O . ARG A 1 209 ? 22.690 -10.472 -24.059 1.00 49.72 209 ARG A O 1
ATOM 1543 N N . ASN A 1 210 ? 21.375 -12.212 -24.639 1.00 44.25 210 ASN A N 1
ATOM 1544 C CA . ASN A 1 210 ? 21.252 -12.835 -23.309 1.00 44.25 210 ASN A CA 1
ATOM 1545 C C . ASN A 1 210 ? 21.081 -11.794 -22.182 1.00 44.25 210 ASN A C 1
ATOM 1547 O O . ASN A 1 210 ? 21.739 -11.868 -21.145 1.00 44.25 210 ASN A O 1
ATOM 1551 N N . ILE A 1 211 ? 20.273 -10.756 -22.437 1.00 44.25 211 ILE A N 1
ATOM 1552 C CA . ILE A 1 211 ? 20.037 -9.695 -21.462 1.00 44.25 211 ILE A CA 1
ATOM 1553 C C . ILE A 1 211 ? 19.014 -10.257 -20.473 1.00 44.25 211 ILE A C 1
ATOM 1555 O O . ILE A 1 211 ? 17.914 -10.627 -20.895 1.00 44.25 211 ILE A O 1
ATOM 1559 N N . PRO A 1 212 ? 19.369 -10.403 -19.188 1.00 43.12 212 PRO A N 1
ATOM 1560 C CA . PRO A 1 212 ? 18.548 -11.109 -18.223 1.00 43.12 212 PRO A CA 1
ATOM 1561 C C . PRO A 1 212 ? 17.410 -10.186 -17.785 1.00 43.12 212 PRO A C 1
ATOM 1563 O O . PRO A 1 212 ? 17.494 -9.539 -16.746 1.00 43.12 212 PRO A O 1
ATOM 1566 N N . PHE A 1 213 ? 16.335 -10.095 -18.565 1.00 50.41 213 PHE A N 1
ATOM 1567 C CA . PHE A 1 213 ? 15.111 -9.442 -18.095 1.00 50.41 213 PHE A CA 1
ATOM 1568 C C . PHE A 1 213 ? 14.344 -10.448 -17.232 1.00 50.41 213 PHE A C 1
ATOM 1570 O O . PHE A 1 213 ? 13.463 -11.184 -17.675 1.00 50.41 213 PHE A O 1
ATOM 1577 N N . LEU A 1 214 ? 14.871 -10.526 -16.010 1.00 48.09 214 LEU A N 1
ATOM 1578 C CA . LEU A 1 214 ? 14.436 -11.236 -14.814 1.00 48.09 214 LEU A CA 1
ATOM 1579 C C . LEU A 1 214 ? 13.022 -10.786 -14.384 1.00 48.09 214 LEU A C 1
ATOM 1581 O O . LEU A 1 214 ? 12.480 -9.859 -14.983 1.00 48.09 214 LEU A O 1
ATOM 1585 N N . PRO A 1 215 ? 12.411 -11.419 -13.359 1.00 56.31 215 PRO A N 1
ATOM 1586 C CA . PRO A 1 215 ? 11.239 -10.872 -12.663 1.00 56.31 215 PRO A CA 1
ATOM 1587 C C . PRO A 1 215 ? 11.306 -9.350 -12.484 1.00 56.31 215 PRO A C 1
ATOM 1589 O O . PRO A 1 215 ? 12.397 -8.796 -12.345 1.00 56.31 215 PRO A O 1
ATOM 1592 N N . ALA A 1 216 ? 10.139 -8.702 -12.444 1.00 62.28 216 ALA A N 1
ATOM 1593 C CA . ALA A 1 216 ? 9.977 -7.248 -12.355 1.00 62.28 216 ALA A CA 1
ATOM 1594 C C . ALA A 1 216 ? 10.906 -6.579 -11.329 1.00 62.28 216 ALA A C 1
ATOM 1596 O O . ALA A 1 216 ? 11.423 -5.485 -11.546 1.00 62.28 216 ALA A O 1
ATOM 1597 N N . PHE A 1 217 ? 11.191 -7.295 -10.240 1.00 80.94 217 PHE A N 1
ATOM 1598 C CA . PHE A 1 217 ? 12.237 -6.969 -9.288 1.00 80.94 217 PHE A CA 1
ATOM 1599 C C . PHE A 1 217 ? 13.166 -8.160 -9.015 1.00 80.94 217 PHE A C 1
ATOM 1601 O O . PHE A 1 217 ? 12.801 -9.332 -9.125 1.00 80.94 217 PHE A O 1
ATOM 1608 N N . ASN A 1 218 ? 14.385 -7.851 -8.584 1.00 80.06 218 ASN A N 1
ATOM 1609 C CA . ASN A 1 218 ? 15.356 -8.813 -8.082 1.00 80.06 218 ASN A CA 1
ATOM 1610 C C . ASN A 1 218 ? 16.016 -8.282 -6.794 1.00 80.06 218 ASN A C 1
ATOM 1612 O O . ASN A 1 218 ? 15.632 -7.246 -6.249 1.00 80.06 218 ASN A O 1
ATOM 1616 N N . LEU A 1 219 ? 17.016 -9.004 -6.283 1.00 84.62 219 LEU A N 1
ATOM 1617 C CA . LEU A 1 219 ? 17.707 -8.635 -5.041 1.00 84.62 219 LEU A CA 1
ATOM 1618 C C . LEU A 1 219 ? 18.440 -7.285 -5.118 1.00 84.62 219 LEU A C 1
ATOM 1620 O O . LEU A 1 219 ? 18.726 -6.702 -4.075 1.00 84.62 219 LEU A O 1
ATOM 1624 N N . SER A 1 220 ? 18.730 -6.796 -6.323 1.00 84.81 220 SER A N 1
ATOM 1625 C CA . SER A 1 220 ? 19.412 -5.528 -6.592 1.00 84.81 220 SER A CA 1
ATOM 1626 C C . SER A 1 220 ? 18.455 -4.365 -6.878 1.00 84.81 220 SER A C 1
ATOM 1628 O O . SER A 1 220 ? 18.912 -3.230 -6.945 1.00 84.81 220 SER A O 1
ATOM 1630 N N . THR A 1 221 ? 17.151 -4.602 -7.047 1.00 86.19 221 THR A N 1
ATOM 1631 C CA . THR A 1 221 ? 16.168 -3.524 -7.264 1.00 86.19 221 THR A CA 1
ATOM 1632 C C . THR A 1 221 ? 16.024 -2.700 -5.978 1.00 86.19 221 THR A C 1
ATOM 1634 O O . THR A 1 221 ? 15.811 -3.310 -4.942 1.00 86.19 221 THR A O 1
ATOM 1637 N N . PRO A 1 222 ? 16.125 -1.363 -5.953 1.00 88.31 222 PRO A N 1
ATOM 1638 C CA . PRO A 1 222 ? 15.871 -0.533 -4.774 1.00 88.31 222 PRO A CA 1
ATOM 1639 C C . PRO A 1 222 ? 14.411 -0.667 -4.328 1.00 88.31 222 PRO A C 1
ATOM 1641 O O . PRO A 1 222 ? 13.577 -1.047 -5.146 1.00 88.31 222 PRO A O 1
ATOM 1644 N N . PRO A 1 223 ? 14.071 -0.409 -3.054 1.00 92.50 223 PRO A N 1
ATOM 1645 C CA . PRO A 1 223 ? 14.907 0.105 -1.959 1.00 92.50 223 PRO A CA 1
ATOM 1646 C C . PRO A 1 223 ? 15.965 -0.864 -1.414 1.00 92.50 223 PRO A C 1
ATOM 1648 O O . PRO A 1 223 ? 15.681 -2.023 -1.106 1.00 92.50 223 PRO A O 1
ATOM 1651 N N . LEU A 1 224 ? 17.199 -0.385 -1.262 1.00 89.56 224 LEU A N 1
ATOM 1652 C CA . LEU A 1 224 ? 18.335 -1.068 -0.634 1.00 89.56 224 LEU A CA 1
ATOM 1653 C C . LEU A 1 224 ? 18.930 -0.190 0.472 1.00 89.56 224 LEU A C 1
ATOM 1655 O O . LEU A 1 224 ? 18.752 1.028 0.487 1.00 89.56 224 LEU A O 1
ATOM 1659 N N . LYS A 1 225 ? 19.710 -0.791 1.378 1.00 84.31 225 LYS A N 1
ATOM 1660 C CA . LYS A 1 225 ? 20.454 -0.032 2.393 1.00 84.31 225 LYS A CA 1
ATOM 1661 C C . LYS A 1 225 ? 21.361 1.006 1.715 1.00 84.31 225 LYS A C 1
ATOM 1663 O O . LYS A 1 225 ? 22.299 0.634 1.016 1.00 84.31 225 LYS A O 1
ATOM 1668 N N . GLY A 1 226 ? 21.095 2.290 1.958 1.00 83.94 226 GLY A N 1
ATOM 1669 C CA . GLY A 1 226 ? 21.849 3.414 1.387 1.00 83.94 226 GLY A CA 1
ATOM 1670 C C . GLY A 1 226 ? 21.461 3.808 -0.045 1.00 83.94 226 GLY A C 1
ATOM 1671 O O . GLY A 1 226 ? 22.043 4.747 -0.577 1.00 83.94 226 GLY A O 1
ATOM 1672 N N . ALA A 1 227 ? 20.492 3.126 -0.662 1.00 86.62 227 ALA A N 1
ATOM 1673 C CA . ALA A 1 227 ? 19.963 3.443 -1.988 1.00 86.62 227 ALA A CA 1
ATOM 1674 C C . ALA A 1 227 ? 18.464 3.118 -2.028 1.00 86.62 227 ALA A C 1
ATOM 1676 O O . ALA A 1 227 ? 18.055 2.035 -2.449 1.00 86.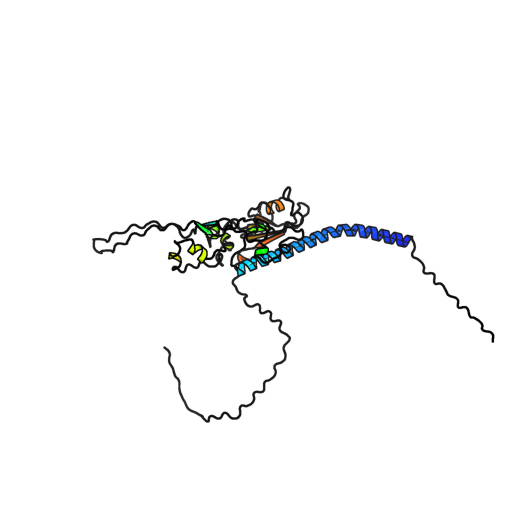62 227 ALA A O 1
ATOM 1677 N N . LEU A 1 228 ? 17.640 4.045 -1.536 1.00 86.75 228 LEU A N 1
ATOM 1678 C CA . LEU A 1 228 ? 16.199 3.825 -1.405 1.00 86.75 228 LEU A CA 1
ATOM 1679 C C . LEU A 1 228 ? 15.474 3.825 -2.757 1.00 86.75 228 LEU A C 1
ATOM 1681 O O . LEU A 1 228 ? 14.432 3.199 -2.872 1.00 86.75 228 LEU A O 1
ATOM 1685 N N . GLY A 1 229 ? 16.015 4.481 -3.783 1.00 86.19 229 GLY A N 1
ATOM 1686 C CA . GLY A 1 229 ? 15.251 4.811 -4.989 1.00 86.19 229 GLY A CA 1
ATOM 1687 C C . GLY A 1 229 ? 14.414 6.076 -4.775 1.00 86.19 229 GLY A C 1
ATOM 1688 O O . GLY A 1 229 ? 14.687 6.852 -3.858 1.00 86.19 229 GLY A O 1
ATOM 1689 N N . ALA A 1 230 ? 13.413 6.292 -5.623 1.00 90.19 230 ALA A N 1
ATOM 1690 C CA . ALA A 1 230 ? 12.491 7.426 -5.552 1.00 90.19 230 ALA A CA 1
ATOM 1691 C C . ALA A 1 230 ? 11.046 6.935 -5.392 1.00 90.19 230 ALA A C 1
ATOM 1693 O O . ALA A 1 230 ? 10.777 5.774 -5.675 1.00 90.19 230 ALA A O 1
ATOM 1694 N N . ASN A 1 231 ? 10.136 7.834 -4.992 1.00 94.62 231 ASN A N 1
ATOM 1695 C CA . ASN A 1 231 ? 8.680 7.609 -4.914 1.00 94.62 231 ASN A CA 1
ATOM 1696 C C . ASN A 1 231 ? 8.197 6.604 -3.854 1.00 94.62 231 ASN A C 1
ATOM 1698 O O . ASN A 1 231 ? 6.999 6.328 -3.777 1.00 94.62 231 ASN A O 1
ATOM 1702 N N . ASN A 1 232 ? 9.108 6.105 -3.020 1.00 95.44 232 ASN A N 1
ATOM 1703 C CA . ASN A 1 232 ? 8.766 5.222 -1.915 1.00 95.44 232 ASN A CA 1
ATOM 1704 C C . ASN A 1 232 ? 7.961 5.953 -0.842 1.00 95.44 232 ASN A C 1
ATOM 1706 O O . ASN A 1 232 ? 8.117 7.157 -0.638 1.00 95.44 232 ASN A O 1
ATOM 1710 N N . LEU A 1 233 ? 7.190 5.179 -0.093 1.00 97.62 233 LEU A N 1
ATOM 1711 C CA . LEU A 1 233 ? 6.429 5.661 1.046 1.00 97.62 233 LEU A CA 1
ATOM 1712 C C . LEU A 1 233 ? 7.286 5.672 2.317 1.00 97.62 233 LEU A C 1
ATOM 1714 O O . LE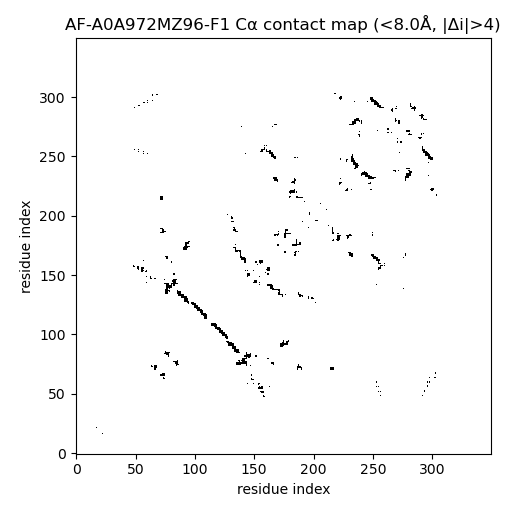U A 1 233 ? 8.293 4.954 2.432 1.00 97.62 233 LEU A O 1
ATOM 1718 N N . GLN A 1 234 ? 6.852 6.465 3.287 1.00 97.12 234 GLN A N 1
ATOM 1719 C CA . GLN A 1 234 ? 7.470 6.590 4.598 1.00 97.12 234 GLN A CA 1
ATOM 1720 C C . GLN A 1 234 ? 6.415 6.681 5.702 1.00 97.12 234 GLN A C 1
ATOM 1722 O O . GLN A 1 234 ? 5.302 7.151 5.487 1.00 97.12 234 GLN A O 1
ATOM 1727 N N . ILE A 1 235 ? 6.784 6.212 6.889 1.00 98.06 235 ILE A N 1
ATOM 1728 C CA . ILE A 1 235 ? 5.984 6.307 8.109 1.00 98.06 235 ILE A CA 1
ATOM 1729 C C . ILE A 1 235 ? 6.772 7.142 9.114 1.00 98.06 235 ILE A C 1
ATOM 1731 O O . ILE A 1 235 ? 7.954 6.873 9.352 1.00 98.06 235 ILE A O 1
ATOM 1735 N N . CYS A 1 236 ? 6.114 8.120 9.719 1.00 97.94 236 CYS A N 1
ATOM 1736 C CA . CYS A 1 236 ? 6.693 9.122 10.605 1.00 97.94 236 CYS A CA 1
ATOM 1737 C C . CYS A 1 236 ? 5.947 9.145 11.951 1.00 97.94 236 CYS A C 1
ATOM 1739 O O . CYS A 1 236 ? 4.860 8.576 12.074 1.00 97.94 236 CYS A O 1
ATOM 1741 N N . ASP A 1 237 ? 6.540 9.751 12.982 1.00 96.19 237 ASP A N 1
ATOM 1742 C CA . ASP A 1 237 ? 5.889 9.910 14.297 1.00 96.19 237 ASP A CA 1
ATOM 1743 C C . ASP A 1 237 ? 5.003 11.169 14.397 1.00 96.19 237 ASP A C 1
ATOM 1745 O O . ASP A 1 237 ? 4.212 11.293 15.334 1.00 96.19 237 ASP A O 1
ATOM 1749 N N . ASP A 1 238 ? 5.107 12.081 13.427 1.00 94.75 238 ASP A N 1
ATOM 1750 C CA . ASP A 1 238 ? 4.368 13.337 13.363 1.00 94.75 238 ASP A CA 1
ATOM 1751 C C . ASP A 1 238 ? 3.971 13.711 11.925 1.00 94.75 238 ASP A C 1
ATOM 1753 O O . ASP A 1 238 ? 4.603 13.288 10.959 1.00 94.75 238 ASP A O 1
ATOM 1757 N N . ALA A 1 239 ? 2.942 14.554 11.792 1.00 94.38 239 ALA A N 1
ATOM 1758 C CA . ALA A 1 239 ? 2.383 14.973 10.502 1.00 94.38 239 ALA A CA 1
ATOM 1759 C C . ALA A 1 239 ? 3.294 15.889 9.670 1.00 94.38 239 ALA A C 1
ATOM 1761 O O . ALA A 1 239 ? 3.057 16.062 8.488 1.00 94.38 239 ALA A O 1
ATOM 1762 N N . ALA A 1 240 ? 4.337 16.498 10.244 1.00 93.50 240 ALA A N 1
ATOM 1763 C CA . ALA A 1 240 ? 5.341 17.195 9.436 1.00 93.50 240 ALA A CA 1
ATOM 1764 C C . ALA A 1 240 ? 6.452 16.246 8.952 1.00 93.50 240 ALA A C 1
ATOM 1766 O O . ALA A 1 240 ? 7.393 16.692 8.294 1.00 93.50 240 ALA A O 1
ATOM 1767 N N . CYS A 1 241 ? 6.365 14.961 9.313 1.00 95.25 241 CYS A N 1
ATOM 1768 C CA . CYS A 1 241 ? 7.379 13.944 9.097 1.00 95.25 241 CYS A CA 1
ATOM 1769 C C . CYS A 1 241 ? 8.788 14.405 9.514 1.00 95.25 241 CYS A C 1
ATOM 1771 O O . CYS A 1 241 ? 9.778 14.247 8.794 1.00 95.25 241 CYS A O 1
ATOM 1773 N N . SER A 1 242 ? 8.883 15.006 10.700 1.00 94.31 242 SER A N 1
ATOM 1774 C CA . SER A 1 242 ? 10.152 15.471 11.263 1.00 94.31 242 SER A CA 1
ATOM 1775 C C . SER A 1 242 ? 11.016 14.295 11.718 1.00 94.31 242 SER A C 1
ATOM 1777 O O . SER A 1 242 ? 12.246 14.373 11.657 1.00 94.31 242 SER A O 1
ATOM 1779 N N . ASN A 1 243 ? 10.380 13.211 12.169 1.00 94.94 243 ASN A N 1
ATOM 1780 C CA . ASN A 1 243 ? 11.042 11.984 12.590 1.00 94.94 243 ASN A CA 1
ATOM 1781 C C . ASN A 1 243 ? 10.496 10.783 11.807 1.00 94.94 243 ASN A C 1
ATOM 1783 O O . ASN A 1 243 ? 9.346 10.364 11.958 1.00 94.94 243 ASN A O 1
ATOM 1787 N N . ILE A 1 244 ? 11.354 10.193 10.980 1.00 95.81 244 ILE A N 1
ATOM 1788 C CA . ILE A 1 244 ? 11.005 9.031 10.165 1.00 95.81 244 ILE A CA 1
ATOM 1789 C C . ILE A 1 244 ? 11.162 7.761 11.008 1.00 95.81 244 ILE A C 1
ATOM 1791 O O . ILE A 1 244 ? 12.248 7.454 11.502 1.00 95.81 244 ILE A O 1
ATOM 1795 N N . GLN A 1 245 ? 10.084 6.989 11.139 1.00 95.75 245 GLN A N 1
ATOM 1796 C CA . GLN A 1 245 ? 10.095 5.662 11.762 1.00 95.75 245 GLN A CA 1
ATOM 1797 C C 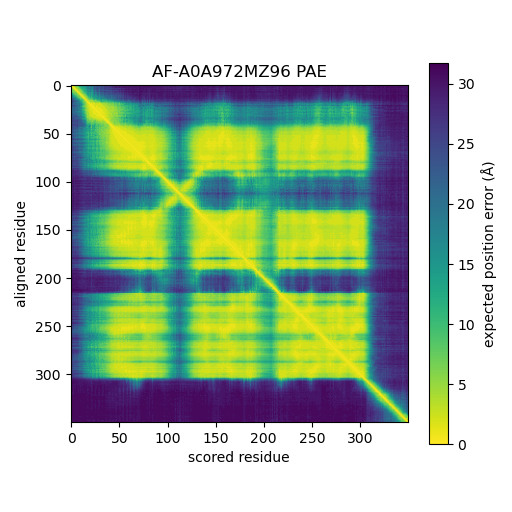. GLN A 1 245 ? 10.434 4.559 10.754 1.00 95.75 245 GLN A C 1
ATOM 1799 O O . GLN A 1 245 ? 11.023 3.538 11.113 1.00 95.75 245 GLN A O 1
ATOM 1804 N N . SER A 1 246 ? 10.032 4.719 9.493 1.00 95.06 246 SER A N 1
ATOM 1805 C CA . SER A 1 246 ? 10.324 3.779 8.409 1.00 95.06 246 SER A CA 1
ATOM 1806 C C . SER A 1 246 ? 10.361 4.502 7.068 1.00 95.06 246 SER A C 1
ATOM 1808 O O . SER A 1 246 ? 9.461 5.271 6.757 1.00 95.06 246 SER A O 1
ATOM 1810 N N . GLU A 1 247 ? 11.376 4.217 6.259 1.00 93.69 247 GLU A N 1
ATOM 1811 C CA . GLU A 1 247 ? 11.579 4.788 4.921 1.00 93.69 247 GLU A CA 1
ATOM 1812 C C . GLU A 1 247 ? 11.777 3.685 3.881 1.00 93.69 247 GLU A C 1
ATOM 1814 O O . GLU A 1 247 ? 12.126 2.547 4.214 1.00 93.69 247 GLU A O 1
ATOM 1819 N N . GLY A 1 248 ? 11.587 4.020 2.603 1.00 93.81 248 GLY A N 1
ATOM 1820 C CA . GLY A 1 248 ? 11.775 3.054 1.521 1.00 93.81 248 GLY A CA 1
ATOM 1821 C C . GLY A 1 248 ? 10.720 1.947 1.542 1.00 93.81 248 GLY A C 1
ATOM 1822 O O . GLY A 1 248 ? 11.035 0.784 1.278 1.00 93.81 248 GLY A O 1
ATOM 1823 N N . LEU A 1 249 ? 9.483 2.281 1.910 1.00 96.75 249 LEU A N 1
ATOM 1824 C CA . LEU A 1 249 ? 8.364 1.349 1.864 1.00 96.75 249 LEU A CA 1
ATOM 1825 C C . LEU A 1 249 ? 7.793 1.312 0.447 1.00 96.75 249 LEU A C 1
ATOM 1827 O O . LEU A 1 249 ? 7.589 2.345 -0.185 1.00 96.75 249 LEU A O 1
ATOM 1831 N N . LEU A 1 250 ? 7.524 0.107 -0.045 1.00 96.56 250 LEU A N 1
ATOM 1832 C CA . LEU A 1 250 ? 6.904 -0.100 -1.355 1.00 96.56 250 LEU A CA 1
ATOM 1833 C C . LEU A 1 250 ? 5.388 0.053 -1.293 1.00 96.56 250 LEU A C 1
ATOM 1835 O O . LEU A 1 250 ? 4.758 0.401 -2.288 1.00 96.56 250 LEU A O 1
ATOM 1839 N N . ALA A 1 251 ? 4.813 -0.263 -0.133 1.00 98.00 251 ALA A N 1
ATOM 1840 C CA . ALA A 1 251 ? 3.397 -0.116 0.123 1.00 98.00 251 ALA A CA 1
ATOM 1841 C C . ALA A 1 251 ? 3.119 0.150 1.604 1.00 98.00 251 ALA A C 1
ATOM 1843 O O . ALA A 1 251 ? 3.870 -0.301 2.472 1.00 98.00 251 ALA A O 1
ATOM 1844 N N . VAL A 1 252 ? 2.015 0.835 1.878 1.00 98.50 252 VAL A N 1
ATOM 1845 C CA . VAL A 1 252 ? 1.441 1.045 3.208 1.00 98.50 252 VAL A CA 1
ATOM 1846 C C . VAL A 1 252 ? -0.010 0.580 3.169 1.00 98.50 252 VAL A C 1
ATOM 1848 O O . VAL A 1 252 ? -0.769 0.917 2.260 1.00 98.50 252 VAL A O 1
ATOM 1851 N N . ILE A 1 253 ? -0.380 -0.234 4.152 1.00 98.44 253 ILE A N 1
ATOM 1852 C CA . ILE A 1 253 ? -1.761 -0.632 4.414 1.00 98.44 253 ILE A CA 1
ATOM 1853 C C . ILE A 1 253 ? -2.238 0.213 5.584 1.00 98.44 253 ILE A C 1
ATOM 1855 O O . ILE A 1 253 ? -1.555 0.248 6.606 1.00 98.44 253 ILE A O 1
ATOM 1859 N N . LEU A 1 254 ? -3.380 0.870 5.427 1.00 97.94 254 LEU A N 1
ATOM 1860 C CA . LEU A 1 254 ? -3.966 1.759 6.421 1.00 97.94 254 LEU A CA 1
ATOM 1861 C C . LEU A 1 254 ? -5.390 1.294 6.746 1.00 97.94 254 LEU A C 1
ATOM 1863 O O . LEU A 1 254 ? -6.221 1.104 5.853 1.00 97.94 254 LEU A O 1
ATOM 1867 N N . ALA A 1 255 ? -5.674 1.118 8.032 1.00 97.94 255 ALA A N 1
ATOM 1868 C CA . ALA A 1 255 ? -7.019 0.956 8.557 1.00 97.94 255 ALA A CA 1
ATOM 1869 C C . ALA A 1 255 ? -7.435 2.251 9.246 1.00 97.94 255 ALA A C 1
ATOM 1871 O O . ALA A 1 255 ? -6.782 2.671 10.195 1.00 97.94 255 ALA A O 1
ATOM 1872 N N . VAL A 1 256 ? -8.532 2.827 8.768 1.00 95.44 256 VAL A N 1
ATOM 1873 C CA . VAL A 1 256 ? -9.096 4.086 9.271 1.00 95.44 256 VAL A CA 1
ATOM 1874 C C . VAL A 1 256 ? -10.109 3.902 10.406 1.00 95.44 256 VAL A C 1
ATOM 1876 O O . VAL A 1 256 ? -10.661 4.864 10.916 1.00 95.44 256 VAL A O 1
ATOM 1879 N N . ASN A 1 257 ? -10.405 2.645 10.746 1.00 96.00 257 ASN A N 1
ATOM 1880 C CA . ASN A 1 257 ? -11.145 2.224 11.931 1.00 96.00 257 ASN A CA 1
ATOM 1881 C C . ASN A 1 257 ? -12.446 3.021 12.194 1.00 96.00 257 ASN A C 1
ATOM 1883 O O . ASN A 1 257 ? -13.292 3.153 11.305 1.00 96.00 257 ASN A O 1
ATOM 1887 N N . GLU A 1 258 ? -12.696 3.438 13.432 1.00 94.12 258 GLU A N 1
ATOM 1888 C CA . GLU A 1 258 ? -13.991 3.910 13.920 1.00 94.12 258 GLU A CA 1
ATOM 1889 C C . GLU A 1 258 ? -14.496 5.146 13.178 1.00 94.12 258 GLU A C 1
ATOM 1891 O O . GLU A 1 258 ? -15.698 5.248 12.909 1.00 94.12 258 GLU A O 1
ATOM 1896 N N . ASN A 1 259 ? -13.599 6.049 12.785 1.00 92.19 259 ASN A N 1
ATOM 1897 C CA . ASN A 1 259 ? -13.962 7.291 12.112 1.00 92.19 259 ASN A CA 1
ATOM 1898 C C . ASN A 1 259 ? -13.788 7.245 10.584 1.00 92.19 259 ASN A C 1
ATOM 1900 O O . ASN A 1 259 ? -13.778 8.290 9.933 1.00 92.19 259 ASN A O 1
ATOM 1904 N N . GLY A 1 260 ? -13.719 6.047 9.994 1.00 89.94 260 GLY A N 1
ATOM 1905 C CA . GLY A 1 260 ? -13.415 5.817 8.580 1.00 89.94 260 GLY A CA 1
ATOM 1906 C C . GLY A 1 260 ? -14.152 6.695 7.555 1.00 89.94 260 GLY A C 1
ATOM 1907 O O . GLY A 1 260 ? -13.558 7.093 6.549 1.00 89.94 260 GLY A O 1
ATOM 1908 N N . GLU A 1 261 ? -15.405 7.051 7.834 1.00 89.56 261 GLU A N 1
ATOM 1909 C CA . GLU A 1 261 ? -16.277 7.891 6.994 1.00 89.56 261 GLU A CA 1
ATOM 1910 C C . GLU A 1 261 ? -15.961 9.403 7.080 1.00 89.56 261 GLU A C 1
ATOM 1912 O O . GLU A 1 261 ? -16.382 10.184 6.221 1.00 89.56 261 GLU A O 1
ATOM 1917 N N . ILE A 1 262 ? -15.230 9.846 8.107 1.00 90.62 262 ILE A N 1
ATOM 1918 C CA . ILE A 1 262 ? -14.884 11.253 8.324 1.00 90.62 262 ILE A CA 1
ATOM 1919 C C . ILE A 1 262 ? -13.695 11.631 7.435 1.00 90.62 262 ILE A C 1
ATOM 1921 O O . ILE A 1 262 ? -12.640 11.007 7.463 1.00 90.62 262 ILE A O 1
ATOM 1925 N N . THR A 1 263 ? -13.863 12.691 6.643 1.00 86.94 263 THR A N 1
ATOM 1926 C CA . THR A 1 263 ? -12.836 13.189 5.706 1.00 86.94 263 THR A CA 1
ATOM 1927 C C . THR A 1 263 ? -12.509 14.672 5.891 1.00 86.94 263 THR A C 1
ATOM 1929 O O . THR A 1 263 ? -11.632 15.208 5.221 1.00 86.94 263 THR A O 1
ATOM 1932 N N . THR A 1 264 ? -13.196 15.362 6.806 1.00 90.56 264 THR A N 1
ATOM 1933 C CA . THR A 1 264 ? -13.007 16.795 7.072 1.00 90.56 264 THR A CA 1
ATOM 1934 C C . THR A 1 264 ? -12.963 17.063 8.567 1.00 90.56 264 THR A C 1
ATOM 1936 O O . THR A 1 264 ? -13.746 16.475 9.308 1.00 90.56 264 THR A O 1
ATOM 1939 N N . GLY A 1 265 ? -12.116 18.000 9.001 1.00 90.25 265 GLY A N 1
ATOM 1940 C CA . GLY A 1 265 ? -11.972 18.337 10.423 1.00 90.25 265 GLY A CA 1
ATOM 1941 C C . GLY A 1 265 ? -11.195 17.297 11.236 1.00 90.25 265 GLY A C 1
ATOM 1942 O O . GLY A 1 265 ? -11.289 17.304 12.459 1.00 90.25 265 GLY A O 1
ATOM 1943 N N . LEU A 1 266 ? -10.451 16.424 10.554 1.00 93.12 266 LEU A N 1
ATOM 1944 C CA . LEU A 1 266 ? -9.558 15.440 11.155 1.00 93.12 266 LEU A CA 1
ATOM 1945 C C . LEU A 1 266 ? -8.403 16.117 11.905 1.00 93.12 266 LEU A C 1
ATOM 1947 O O . LEU A 1 266 ? -8.005 17.245 11.583 1.00 93.12 266 LEU A O 1
ATOM 1951 N N . GLY A 1 267 ? -7.854 15.416 12.898 1.00 93.62 267 GLY A N 1
ATOM 1952 C CA . GLY A 1 267 ? -6.588 15.808 13.514 1.00 93.62 267 GLY A CA 1
ATOM 1953 C C . GLY A 1 267 ? -5.451 15.793 12.488 1.00 93.62 267 GLY A C 1
ATOM 1954 O O . GLY A 1 267 ? -5.556 15.149 11.452 1.00 93.62 267 GLY A O 1
ATOM 1955 N N . ALA A 1 268 ? -4.342 16.482 12.770 1.00 95.25 268 ALA A N 1
ATOM 1956 C CA . ALA A 1 268 ? -3.230 16.579 11.817 1.00 95.25 268 ALA A CA 1
ATOM 1957 C C . ALA A 1 268 ? -2.682 15.204 11.385 1.00 95.25 268 ALA A C 1
ATOM 1959 O O . ALA A 1 268 ? -2.398 15.014 10.213 1.00 95.25 268 ALA A O 1
ATOM 1960 N N . ALA A 1 269 ? -2.583 14.246 12.314 1.00 95.25 269 ALA A N 1
ATOM 1961 C CA . ALA A 1 269 ? -2.093 12.897 12.024 1.00 95.25 269 ALA A CA 1
ATOM 1962 C C . ALA A 1 269 ? -3.044 12.090 11.120 1.00 95.25 269 ALA A C 1
ATOM 1964 O O . ALA A 1 269 ? -2.604 11.463 10.165 1.00 95.25 269 ALA A O 1
ATOM 1965 N N . GLU A 1 270 ? -4.349 12.137 11.391 1.00 95.31 270 GLU A N 1
ATOM 1966 C CA . GLU A 1 270 ? -5.355 11.448 10.570 1.00 95.31 270 GLU A CA 1
ATOM 1967 C C . GLU A 1 270 ? -5.550 12.127 9.209 1.00 95.31 270 GLU A C 1
ATOM 1969 O O . GLU A 1 270 ? -5.840 11.473 8.211 1.00 95.31 270 GLU A O 1
ATOM 1974 N N . ALA A 1 271 ? -5.397 13.455 9.160 1.00 95.44 271 ALA A N 1
ATOM 1975 C CA . ALA A 1 271 ? -5.432 14.211 7.917 1.00 95.44 271 ALA A CA 1
ATOM 1976 C C . ALA A 1 271 ? -4.249 13.845 7.010 1.00 95.44 271 ALA A C 1
ATOM 1978 O O . ALA A 1 271 ? -4.468 13.629 5.820 1.00 95.44 271 ALA A O 1
ATOM 1979 N N . GLU A 1 272 ? -3.044 13.720 7.578 1.00 96.25 272 GLU A N 1
ATOM 1980 C CA . GLU A 1 272 ? -1.844 13.267 6.860 1.00 96.25 272 GLU A CA 1
ATOM 1981 C C . GLU A 1 272 ? -2.059 11.876 6.254 1.00 96.25 272 GLU A C 1
ATOM 1983 O O . GLU A 1 272 ? -1.865 11.669 5.066 1.00 96.25 272 GLU A O 1
ATOM 1988 N N . ASN A 1 273 ? -2.619 10.936 7.021 1.00 95.88 273 ASN A N 1
ATOM 1989 C CA . ASN A 1 273 ? -2.916 9.586 6.527 1.00 95.88 273 ASN A CA 1
ATOM 1990 C C . ASN A 1 273 ? -3.927 9.536 5.358 1.00 95.88 273 ASN A C 1
ATOM 1992 O O . ASN A 1 273 ? -4.167 8.461 4.798 1.00 95.88 273 ASN A O 1
ATOM 1996 N N . ARG A 1 274 ? -4.549 10.663 4.982 1.00 93.00 274 ARG A N 1
ATOM 1997 C CA . ARG A 1 274 ? -5.591 10.747 3.946 1.00 93.00 274 ARG A CA 1
ATOM 1998 C C . ARG A 1 274 ? -5.305 11.730 2.816 1.00 93.00 274 ARG A C 1
ATOM 2000 O O . ARG A 1 274 ? -6.149 11.866 1.927 1.00 93.00 274 ARG A O 1
ATOM 2007 N N . ASP A 1 275 ? -4.157 12.393 2.798 1.00 92.38 275 ASP A N 1
ATOM 2008 C CA . ASP A 1 275 ? -3.856 13.411 1.785 1.00 92.38 275 ASP A CA 1
ATOM 2009 C C . ASP A 1 275 ? -3.286 12.839 0.465 1.00 92.38 275 ASP A C 1
ATOM 2011 O O . ASP A 1 275 ? -3.211 13.543 -0.543 1.00 92.38 275 ASP A O 1
ATOM 2015 N N . SER A 1 276 ? -3.032 11.523 0.441 1.00 90.62 276 SER A N 1
ATOM 2016 C CA . SER A 1 276 ? -2.548 10.733 -0.703 1.00 90.62 276 SER A CA 1
ATOM 2017 C C . SER A 1 276 ? -1.105 11.011 -1.129 1.00 90.62 276 SER A C 1
ATOM 2019 O O . SER A 1 276 ? -0.739 10.682 -2.264 1.00 90.62 276 SER A O 1
ATOM 2021 N N . ASP A 1 277 ? -0.281 11.575 -0.251 1.00 94.50 277 ASP A N 1
ATOM 2022 C CA . ASP A 1 277 ? 1.134 11.785 -0.525 1.00 94.50 277 ASP A CA 1
ATOM 2023 C C . ASP A 1 277 ? 2.002 10.547 -0.157 1.00 94.50 277 ASP A C 1
ATOM 2025 O O . ASP A 1 277 ? 1.550 9.398 -0.236 1.00 94.50 277 ASP A O 1
ATOM 2029 N N . THR A 1 278 ? 3.303 10.733 0.084 1.00 96.06 278 THR A N 1
ATOM 2030 C CA . THR A 1 278 ? 4.228 9.636 0.436 1.00 96.06 278 THR A CA 1
ATOM 2031 C C . THR A 1 278 ? 4.367 9.379 1.936 1.00 96.06 278 THR A C 1
ATOM 2033 O O . THR A 1 278 ? 4.990 8.381 2.312 1.00 96.06 278 THR A O 1
ATOM 2036 N N . ALA A 1 279 ? 3.874 10.276 2.781 1.00 97.12 279 ALA A N 1
ATOM 2037 C CA . ALA A 1 279 ? 4.068 10.278 4.217 1.00 97.12 279 ALA A CA 1
ATOM 2038 C C . ALA A 1 279 ? 2.806 9.802 4.948 1.00 97.12 279 ALA A C 1
ATOM 2040 O O . ALA A 1 279 ? 1.673 10.062 4.571 1.00 97.12 279 ALA A O 1
ATOM 2041 N N . PHE A 1 280 ? 3.029 9.028 6.004 1.00 98.25 280 PHE A N 1
ATOM 2042 C CA . PHE A 1 280 ? 1.981 8.511 6.874 1.00 98.25 280 PHE A CA 1
ATOM 2043 C C . PHE A 1 280 ? 2.413 8.701 8.322 1.00 98.25 280 PHE A C 1
ATOM 2045 O O . PHE A 1 280 ? 3.595 8.566 8.644 1.00 98.25 280 PHE A O 1
ATOM 2052 N N . VAL A 1 281 ? 1.468 8.957 9.219 1.00 97.88 281 VAL A N 1
ATOM 2053 C CA . VAL A 1 281 ? 1.730 9.162 10.647 1.00 97.88 281 VAL A CA 1
ATOM 2054 C C . VAL A 1 281 ? 1.284 7.958 11.435 1.00 97.88 281 VAL A C 1
ATOM 2056 O O . VAL A 1 281 ? 0.108 7.593 11.406 1.00 97.88 281 VAL A O 1
ATOM 2059 N N . ASN A 1 282 ? 2.217 7.402 12.202 1.00 96.69 282 ASN A N 1
ATOM 2060 C CA . ASN A 1 282 ? 1.965 6.364 13.188 1.00 96.69 282 ASN A CA 1
ATOM 2061 C C . ASN A 1 282 ? 1.930 6.954 14.595 1.00 96.69 282 ASN A C 1
ATOM 2063 O O . ASN A 1 282 ? 2.941 7.462 15.087 1.00 96.69 282 ASN A O 1
ATOM 2067 N N . ALA A 1 283 ? 0.795 6.816 15.269 1.00 94.62 283 ALA A N 1
ATOM 2068 C CA . ALA A 1 283 ? 0.622 7.243 16.648 1.00 94.62 283 ALA A CA 1
ATOM 2069 C C . ALA A 1 283 ? -0.086 6.165 17.483 1.00 94.62 283 ALA A C 1
ATOM 2071 O O . ALA A 1 283 ? -0.608 5.174 16.979 1.00 94.62 283 ALA A O 1
ATOM 2072 N N . ALA A 1 284 ? -0.055 6.331 18.805 1.00 92.06 284 ALA A N 1
ATOM 2073 C CA . ALA A 1 284 ? -0.855 5.499 19.696 1.00 92.06 284 ALA A CA 1
ATOM 2074 C C . ALA A 1 284 ? -2.319 5.955 19.670 1.00 92.06 284 ALA A C 1
ATOM 2076 O O . ALA A 1 284 ? -2.584 7.142 19.477 1.00 92.06 284 ALA A O 1
ATOM 2077 N N . TYR A 1 285 ? -3.242 5.028 19.952 1.00 91.81 285 TYR A N 1
ATOM 2078 C CA . TYR A 1 285 ? -4.656 5.359 20.123 1.00 91.81 285 TYR A CA 1
ATOM 2079 C C . TYR A 1 285 ? -4.829 6.529 21.100 1.00 91.81 285 TYR A C 1
ATOM 2081 O O . TYR A 1 285 ? -4.280 6.508 22.210 1.00 91.81 285 TYR A O 1
ATOM 2089 N N . SER A 1 286 ? -5.601 7.532 20.699 1.00 91.94 286 SER A N 1
ATOM 2090 C CA . SER A 1 286 ? -5.847 8.734 21.486 1.00 91.94 286 SER A CA 1
ATOM 2091 C C . SER A 1 286 ? -7.232 9.294 21.180 1.00 91.94 286 SER A C 1
ATOM 2093 O O . SER A 1 286 ? -7.677 9.271 20.044 1.00 91.94 286 SER A O 1
ATOM 2095 N N . GLU A 1 287 ? -7.893 9.846 22.196 1.00 89.50 287 GLU A N 1
ATOM 2096 C CA . GLU A 1 287 ? -9.184 10.543 22.061 1.00 89.50 287 GLU A CA 1
ATOM 2097 C C . GLU A 1 287 ? -9.014 12.056 21.829 1.00 89.50 287 GLU A C 1
ATOM 2099 O O . GLU A 1 287 ? -9.926 12.744 21.373 1.00 89.50 287 GLU A O 1
ATOM 2104 N N . ALA A 1 288 ? -7.853 12.613 22.198 1.00 89.81 288 ALA A N 1
ATOM 2105 C CA . ALA A 1 288 ? -7.583 14.048 22.131 1.00 89.81 288 ALA A CA 1
ATOM 2106 C C . ALA A 1 288 ? -6.071 14.344 21.999 1.00 89.81 288 ALA A C 1
ATOM 2108 O O . ALA A 1 288 ? -5.360 14.329 23.007 1.00 89.81 288 ALA A O 1
ATOM 2109 N N . PRO A 1 289 ? -5.567 14.681 20.795 1.00 90.94 289 PRO A N 1
ATOM 2110 C CA . PRO A 1 289 ? -6.275 14.635 19.511 1.00 90.94 289 PRO A CA 1
ATOM 2111 C C . PRO A 1 289 ? -6.741 13.209 19.188 1.00 90.94 289 PRO A C 1
ATOM 2113 O O . PRO A 1 289 ? -6.083 12.257 19.611 1.00 90.94 289 PRO A O 1
ATOM 2116 N N . TYR A 1 290 ? -7.880 13.079 18.501 1.00 93.00 290 TYR A N 1
ATOM 2117 C CA . TYR A 1 290 ? -8.402 11.772 18.107 1.00 93.00 290 TYR A CA 1
ATOM 2118 C C . TYR A 1 290 ? -7.452 11.123 17.094 1.00 93.00 290 TYR A C 1
ATOM 2120 O O . TYR A 1 290 ? -6.946 11.806 16.200 1.00 93.00 290 TYR A O 1
ATOM 2128 N N . TYR A 1 291 ? -7.142 9.852 17.314 1.00 95.12 291 TYR A N 1
ATOM 2129 C CA . TYR A 1 291 ? -6.337 9.021 16.432 1.00 95.12 291 TYR A CA 1
ATOM 2130 C C . TYR A 1 291 ? -6.609 7.562 16.780 1.00 95.12 291 TYR A C 1
ATOM 2132 O O . TYR A 1 291 ? -6.291 7.116 17.887 1.00 95.12 291 TYR A O 1
ATOM 2140 N N . ASP A 1 292 ? -7.158 6.812 15.840 1.00 94.94 292 ASP A N 1
ATOM 2141 C CA . ASP A 1 292 ? -7.389 5.376 15.974 1.00 94.94 292 ASP A CA 1
ATOM 2142 C C . ASP A 1 292 ? -6.867 4.575 14.774 1.00 94.94 292 ASP A C 1
ATOM 2144 O O . ASP A 1 292 ? -6.950 3.344 14.786 1.00 94.94 292 ASP A O 1
ATOM 2148 N N . ASP A 1 293 ? -6.273 5.252 13.790 1.00 96.00 293 ASP A N 1
ATOM 2149 C CA . ASP A 1 293 ? -5.665 4.658 12.606 1.00 96.00 293 ASP A CA 1
ATOM 2150 C C . ASP A 1 293 ? -4.639 3.566 12.960 1.00 96.00 293 ASP A C 1
ATOM 2152 O O . ASP A 1 293 ? -3.893 3.627 13.943 1.00 96.00 293 ASP A O 1
ATOM 2156 N N . LEU A 1 294 ? -4.580 2.543 12.112 1.00 97.12 294 LEU A N 1
ATOM 2157 C CA . LEU A 1 294 ? -3.557 1.503 12.147 1.00 97.12 294 LEU A CA 1
ATOM 2158 C C . LEU A 1 294 ? -2.851 1.436 10.806 1.00 97.12 294 LEU A C 1
ATOM 2160 O O . LEU A 1 294 ? -3.494 1.486 9.762 1.00 97.12 294 LEU A O 1
ATOM 2164 N N . LEU A 1 295 ? -1.541 1.217 10.831 1.00 96.94 295 LEU A N 1
ATOM 2165 C CA . LEU A 1 295 ? -0.744 1.167 9.616 1.00 96.94 295 LEU A CA 1
ATOM 2166 C C . LEU A 1 295 ? 0.300 0.054 9.630 1.00 96.94 295 LEU A C 1
ATOM 2168 O O . LEU A 1 295 ? 0.887 -0.285 10.659 1.00 96.94 295 LEU A O 1
ATOM 2172 N N . LEU A 1 296 ? 0.532 -0.527 8.455 1.00 97.50 296 LEU A N 1
ATOM 2173 C CA . LEU A 1 296 ? 1.583 -1.508 8.211 1.00 97.50 296 LEU A CA 1
ATOM 2174 C C . LEU A 1 296 ? 2.293 -1.203 6.896 1.00 97.50 296 LEU A C 1
ATOM 2176 O O . LEU A 1 296 ? 1.696 -1.257 5.824 1.00 97.50 296 LEU A O 1
ATOM 2180 N N . GLY A 1 297 ? 3.599 -0.964 6.978 1.00 97.25 297 GLY A N 1
ATOM 2181 C CA . GLY A 1 297 ? 4.464 -0.868 5.806 1.00 97.25 297 GLY A CA 1
ATOM 2182 C C . GLY A 1 297 ? 4.875 -2.240 5.269 1.00 97.25 297 GLY A C 1
ATOM 2183 O O . GLY A 1 297 ? 5.055 -3.189 6.039 1.00 97.25 297 GLY A O 1
ATOM 2184 N N . ILE A 1 298 ? 5.068 -2.336 3.955 1.00 97.38 298 ILE A N 1
ATOM 2185 C CA . ILE A 1 298 ? 5.747 -3.443 3.272 1.00 97.38 298 ILE A CA 1
ATOM 2186 C C . ILE A 1 298 ? 7.041 -2.897 2.677 1.00 97.38 298 ILE A C 1
ATOM 2188 O O . ILE A 1 298 ? 7.032 -2.057 1.774 1.00 97.38 298 ILE A O 1
ATOM 2192 N N . SER A 1 299 ? 8.165 -3.385 3.185 1.00 94.56 299 SER A N 1
ATOM 2193 C CA . SER A 1 299 ? 9.493 -3.037 2.691 1.00 94.56 299 SER A CA 1
ATOM 2194 C C . SER A 1 299 ? 9.938 -3.964 1.558 1.00 94.56 299 SER A C 1
ATOM 2196 O O . SER A 1 299 ? 9.513 -5.114 1.442 1.00 94.56 299 SER A O 1
ATOM 2198 N N . ALA A 1 300 ? 10.888 -3.498 0.750 1.00 91.69 300 ALA A N 1
ATOM 2199 C CA . ALA A 1 300 ? 11.494 -4.306 -0.308 1.00 91.69 300 ALA A CA 1
ATOM 2200 C C . ALA A 1 300 ? 12.185 -5.571 0.224 1.00 91.69 300 ALA A C 1
ATOM 2202 O O . ALA A 1 300 ? 12.203 -6.606 -0.439 1.00 91.69 300 ALA A O 1
ATOM 2203 N N . SER A 1 301 ? 12.764 -5.495 1.424 1.00 88.81 301 SER A N 1
ATOM 2204 C CA . SER A 1 301 ? 13.479 -6.604 2.062 1.00 88.81 301 SER A CA 1
ATOM 2205 C C . SER A 1 301 ? 12.561 -7.784 2.382 1.00 88.81 301 SER A C 1
ATOM 2207 O O . SER A 1 301 ? 12.997 -8.928 2.293 1.00 88.81 301 SER A O 1
ATOM 2209 N N . GLU A 1 302 ? 11.289 -7.520 2.692 1.00 91.25 302 GLU A N 1
ATOM 2210 C CA . GLU A 1 302 ? 10.277 -8.558 2.934 1.00 91.25 302 GLU A CA 1
ATOM 2211 C C . GLU A 1 302 ? 9.903 -9.320 1.654 1.00 91.25 302 GLU A C 1
ATOM 2213 O O . GLU A 1 302 ? 9.466 -10.469 1.720 1.00 91.25 302 GLU A O 1
ATOM 2218 N N . LEU A 1 303 ? 10.111 -8.705 0.486 1.00 90.38 303 LEU A N 1
ATOM 2219 C CA . LEU A 1 303 ? 9.823 -9.299 -0.822 1.00 90.38 303 LEU A CA 1
ATOM 2220 C C . LEU A 1 303 ? 11.050 -9.981 -1.444 1.00 90.38 303 LEU A C 1
ATOM 2222 O O . LEU A 1 303 ? 10.922 -10.972 -2.161 1.00 90.38 303 LEU A O 1
ATOM 2226 N N . LYS A 1 304 ? 12.256 -9.484 -1.153 1.00 85.88 304 LYS A N 1
ATOM 2227 C CA . LYS A 1 304 ? 13.544 -9.970 -1.689 1.00 85.88 304 LYS A CA 1
ATOM 2228 C C . LYS A 1 304 ? 14.093 -11.204 -0.971 1.00 85.88 304 LYS A C 1
ATOM 2230 O O . LYS A 1 304 ? 15.307 -11.393 -0.884 1.00 85.88 304 LYS A O 1
ATOM 2235 N N . VAL A 1 305 ? 13.231 -12.054 -0.436 1.00 74.62 305 VAL A N 1
ATOM 2236 C CA . VAL A 1 305 ? 13.688 -13.251 0.269 1.00 74.62 305 VAL A CA 1
ATOM 2237 C C . VAL A 1 305 ? 14.355 -14.184 -0.748 1.00 74.62 305 VAL A C 1
ATOM 2239 O O . VAL A 1 305 ? 13.738 -14.582 -1.739 1.00 74.62 305 VAL A O 1
ATOM 2242 N N . LYS A 1 306 ? 15.636 -14.516 -0.534 1.00 60.81 306 LYS A N 1
ATOM 2243 C CA . LYS A 1 306 ? 16.276 -15.634 -1.240 1.00 60.81 306 LYS A CA 1
ATOM 2244 C C . LYS A 1 306 ? 15.501 -16.881 -0.846 1.00 60.81 306 LYS A C 1
ATOM 2246 O O . LYS A 1 306 ? 15.308 -17.092 0.344 1.00 60.81 306 LYS A O 1
ATOM 2251 N N . GLY A 1 307 ? 15.022 -17.659 -1.812 1.00 54.97 307 GLY A N 1
ATOM 2252 C CA . GLY A 1 307 ? 14.335 -18.915 -1.522 1.00 54.97 307 GLY A CA 1
ATOM 2253 C C . GLY A 1 307 ? 15.265 -19.863 -0.769 1.00 54.97 307 GLY A C 1
ATOM 2254 O O . GLY A 1 307 ? 16.002 -20.612 -1.394 1.00 54.97 307 GLY A O 1
ATOM 2255 N N . GLU A 1 308 ? 15.261 -19.791 0.557 1.00 48.97 308 GLU A N 1
ATOM 2256 C CA . GLU A 1 308 ? 15.938 -20.731 1.454 1.00 48.97 308 GLU A CA 1
ATOM 2257 C C . GLU A 1 308 ? 14.931 -21.535 2.291 1.00 48.97 308 GLU A C 1
ATOM 2259 O O . GLU A 1 308 ? 15.329 -22.216 3.223 1.00 48.97 308 GLU A O 1
ATOM 2264 N N . GLU A 1 309 ? 13.643 -21.545 1.924 1.00 50.75 309 GLU A N 1
ATOM 2265 C CA . GLU A 1 309 ? 12.651 -22.468 2.497 1.00 50.75 309 GLU A CA 1
ATOM 2266 C C . GLU A 1 309 ? 11.666 -22.979 1.430 1.00 50.75 309 GLU A C 1
ATOM 2268 O O . GLU A 1 309 ? 10.481 -22.662 1.425 1.00 50.75 309 GLU A O 1
ATOM 2273 N N . GLU A 1 310 ? 12.157 -23.829 0.528 1.00 49.28 310 GLU A N 1
ATOM 2274 C CA . GLU A 1 310 ? 11.367 -24.968 0.039 1.00 49.28 310 GLU A CA 1
ATOM 2275 C C . GLU A 1 310 ? 11.882 -26.230 0.746 1.00 49.28 310 GLU A C 1
ATOM 2277 O O . GLU A 1 310 ? 12.447 -27.091 0.099 1.00 49.28 310 GLU A O 1
ATOM 2282 N N . VAL A 1 311 ? 11.778 -26.296 2.081 1.00 44.81 311 VAL A N 1
ATOM 2283 C CA . VAL A 1 311 ? 11.520 -27.521 2.871 1.00 44.81 311 VAL A CA 1
ATOM 2284 C C . VAL A 1 311 ? 11.073 -27.073 4.272 1.00 44.81 311 VAL A C 1
ATOM 2286 O O . VAL A 1 311 ? 11.877 -26.983 5.193 1.00 44.81 311 VAL A O 1
ATOM 2289 N N . VAL A 1 312 ? 9.777 -26.830 4.472 1.00 45.31 312 VAL A N 1
ATOM 2290 C CA . VAL A 1 312 ? 9.179 -27.088 5.790 1.00 45.31 312 VAL A CA 1
ATOM 2291 C C . VAL A 1 312 ? 8.443 -28.408 5.651 1.00 45.31 312 VAL A C 1
ATOM 2293 O O . VAL A 1 312 ? 7.267 -28.466 5.296 1.00 45.31 312 VAL A O 1
ATOM 2296 N N . GLU A 1 313 ? 9.177 -29.496 5.863 1.00 44.44 313 GLU A N 1
ATOM 2297 C CA . GLU A 1 313 ? 8.578 -30.805 6.066 1.00 44.44 313 GLU A CA 1
ATOM 2298 C C . GLU A 1 313 ? 7.770 -30.727 7.365 1.00 44.44 313 GLU A C 1
ATOM 2300 O O . GLU A 1 313 ? 8.312 -30.790 8.468 1.00 44.44 313 GLU A O 1
ATOM 2305 N N . LEU A 1 314 ? 6.452 -30.561 7.247 1.00 47.38 314 LEU A N 1
ATOM 2306 C CA . LEU A 1 314 ? 5.535 -30.740 8.368 1.00 47.38 314 LEU A CA 1
ATOM 2307 C C . LEU A 1 314 ? 5.385 -32.249 8.642 1.00 47.38 314 LEU A C 1
ATOM 2309 O O . LEU A 1 314 ? 4.321 -32.839 8.463 1.00 47.38 314 LEU A O 1
ATOM 2313 N N . ALA A 1 315 ? 6.470 -32.902 9.058 1.00 42.00 315 ALA A N 1
ATOM 2314 C CA . ALA A 1 315 ? 6.417 -34.253 9.592 1.00 42.00 315 ALA A CA 1
ATOM 2315 C C . ALA A 1 315 ? 5.957 -34.178 11.051 1.00 42.00 315 ALA A C 1
ATOM 2317 O O . ALA A 1 315 ? 6.753 -34.041 11.981 1.00 42.00 315 ALA A O 1
ATOM 2318 N N . VAL A 1 316 ? 4.649 -34.316 11.276 1.00 47.69 316 VAL A N 1
ATOM 2319 C CA . VAL A 1 316 ? 4.166 -34.818 12.566 1.00 47.69 316 VAL A CA 1
ATOM 2320 C C . VAL A 1 316 ? 4.582 -36.287 12.640 1.00 47.69 316 VAL A C 1
ATOM 2322 O O . VAL A 1 316 ? 3.874 -37.175 12.169 1.00 47.69 316 VAL A O 1
ATOM 2325 N N . ALA A 1 317 ? 5.771 -36.545 13.181 1.00 43.84 317 ALA A N 1
ATOM 2326 C CA . ALA A 1 317 ? 6.235 -37.898 13.447 1.00 43.84 317 ALA A CA 1
ATOM 2327 C C . ALA A 1 317 ? 5.430 -38.505 14.619 1.00 43.84 317 ALA A C 1
ATOM 2329 O O . ALA A 1 317 ? 5.398 -37.912 15.701 1.00 43.84 317 ALA A O 1
ATOM 2330 N N . PRO A 1 318 ? 4.789 -39.680 14.465 1.00 55.41 318 PRO A N 1
ATOM 2331 C CA . PRO A 1 318 ? 4.314 -40.451 15.610 1.00 55.41 318 PRO A CA 1
ATOM 2332 C C . PRO A 1 318 ? 5.511 -41.059 16.372 1.00 55.41 318 PRO A C 1
ATOM 2334 O O . PRO A 1 318 ? 6.577 -41.261 15.784 1.00 55.41 318 PRO A O 1
ATOM 2337 N N . PRO A 1 319 ? 5.374 -41.353 17.681 1.00 47.44 319 PRO A N 1
ATOM 2338 C CA . PRO A 1 319 ? 6.491 -41.806 18.503 1.00 47.44 319 PRO A CA 1
ATOM 2339 C C . PRO A 1 319 ? 7.065 -43.134 17.996 1.00 47.44 319 PRO A C 1
ATOM 2341 O O . PRO A 1 319 ? 6.336 -44.065 17.653 1.00 47.44 319 PRO A O 1
ATOM 2344 N N . ALA A 1 320 ? 8.397 -43.185 17.968 1.00 43.47 320 ALA A N 1
ATOM 2345 C CA . ALA A 1 320 ? 9.217 -44.273 17.462 1.00 43.47 320 ALA A CA 1
ATOM 2346 C C . ALA A 1 320 ? 8.821 -45.655 18.016 1.00 43.47 320 ALA A C 1
ATOM 2348 O O . ALA A 1 320 ? 8.795 -45.875 19.228 1.00 43.47 320 ALA A O 1
ATOM 2349 N N . ALA A 1 321 ? 8.599 -46.613 17.114 1.00 54.75 321 ALA A N 1
ATOM 2350 C CA . ALA A 1 321 ? 8.699 -48.031 17.437 1.00 54.75 321 ALA A CA 1
ATOM 2351 C C . ALA A 1 321 ? 10.188 -48.422 17.566 1.00 54.75 321 ALA A C 1
ATOM 2353 O O . ALA A 1 321 ? 11.019 -47.895 16.819 1.00 54.75 321 ALA A O 1
ATOM 2354 N N . PRO A 1 322 ? 10.559 -49.335 18.482 1.00 54.12 322 PRO A N 1
ATOM 2355 C CA . PRO A 1 322 ? 11.933 -49.816 18.582 1.00 54.12 322 PRO A CA 1
ATOM 2356 C C . PRO A 1 322 ? 12.321 -50.621 17.327 1.00 54.12 322 PRO A C 1
ATOM 2358 O O . PRO A 1 322 ? 11.461 -51.280 16.735 1.00 54.12 322 PRO A O 1
ATOM 2361 N N . PRO A 1 323 ? 13.603 -50.605 16.914 1.00 50.66 323 PRO A N 1
ATOM 2362 C CA . PRO A 1 323 ? 14.042 -51.328 15.728 1.00 50.66 323 PRO A CA 1
ATOM 2363 C C . PRO A 1 323 ? 13.880 -52.840 15.925 1.00 50.66 323 PRO A C 1
ATOM 2365 O O . PRO A 1 323 ? 14.439 -53.434 16.848 1.00 50.66 323 PRO A O 1
ATOM 2368 N N . VAL A 1 324 ? 13.117 -53.466 15.028 1.00 48.81 324 VAL A N 1
ATOM 2369 C CA . VAL A 1 324 ? 13.039 -54.922 14.889 1.00 48.81 324 VAL A CA 1
ATOM 2370 C C . VAL A 1 324 ? 14.350 -55.399 14.269 1.00 48.81 324 VAL A C 1
ATOM 2372 O O . VAL A 1 324 ? 14.704 -54.998 13.162 1.00 48.81 324 VAL A O 1
ATOM 2375 N N . ALA A 1 325 ? 15.078 -56.259 14.980 1.00 43.50 325 ALA A N 1
ATOM 2376 C CA . ALA A 1 325 ? 16.233 -56.952 14.429 1.00 43.50 325 ALA A CA 1
ATOM 2377 C C . ALA A 1 325 ? 15.774 -57.875 13.289 1.00 43.50 325 ALA A C 1
ATOM 2379 O O . ALA A 1 325 ? 15.105 -58.882 13.523 1.00 43.50 325 ALA A O 1
ATOM 2380 N N . ILE A 1 326 ? 16.133 -57.537 12.051 1.00 44.94 326 ILE A N 1
ATOM 2381 C CA . ILE A 1 326 ? 15.987 -58.446 10.917 1.00 44.94 326 ILE A CA 1
ATOM 2382 C C . ILE A 1 326 ? 17.160 -59.428 10.990 1.00 44.94 326 ILE A C 1
ATOM 2384 O O . ILE A 1 326 ? 18.299 -59.090 10.678 1.00 44.94 326 ILE A O 1
ATOM 2388 N N . SER A 1 327 ? 16.872 -60.643 11.457 1.00 45.00 327 SER A N 1
ATOM 2389 C CA . SER A 1 327 ? 17.760 -61.797 11.339 1.00 45.00 327 SER A CA 1
ATOM 2390 C C . SER A 1 327 ? 18.002 -62.057 9.852 1.00 45.00 327 SER A C 1
ATOM 2392 O O . SER A 1 327 ? 17.092 -62.485 9.144 1.00 45.00 327 SER A O 1
ATOM 2394 N N . GLY A 1 328 ? 19.209 -61.767 9.365 1.00 38.31 328 GLY A N 1
ATOM 2395 C CA . GLY A 1 328 ? 19.635 -62.184 8.034 1.00 38.31 328 GLY A CA 1
ATOM 2396 C C . GLY A 1 328 ? 19.640 -63.706 7.979 1.00 38.31 328 GLY A C 1
ATOM 2397 O O . GLY A 1 328 ? 20.331 -64.350 8.768 1.00 38.31 328 GLY A O 1
ATOM 2398 N N . ASN A 1 329 ? 18.844 -64.281 7.081 1.00 48.91 329 ASN A N 1
ATOM 2399 C CA . ASN A 1 329 ? 18.969 -65.692 6.757 1.00 48.91 329 ASN A CA 1
ATOM 2400 C C . ASN A 1 329 ? 20.303 -65.890 6.037 1.00 48.91 329 ASN A C 1
ATOM 2402 O O . ASN A 1 329 ? 20.554 -65.284 4.996 1.00 48.91 329 ASN A O 1
ATOM 2406 N N . ASP A 1 330 ? 21.138 -66.739 6.623 1.00 48.09 330 ASP A N 1
ATOM 2407 C CA . ASP A 1 330 ? 22.343 -67.300 6.031 1.00 48.09 330 ASP A CA 1
ATOM 2408 C C . ASP A 1 330 ? 21.990 -67.888 4.653 1.00 48.09 330 ASP A C 1
ATOM 2410 O O . ASP A 1 330 ? 21.224 -68.851 4.553 1.00 48.09 330 ASP A O 1
ATOM 2414 N N . LEU A 1 331 ? 22.481 -67.270 3.574 1.00 52.88 331 LEU A N 1
ATOM 2415 C CA . LEU A 1 331 ? 22.342 -67.797 2.216 1.00 52.88 331 LEU A CA 1
ATOM 2416 C C . LEU A 1 331 ? 23.323 -68.961 2.048 1.00 52.88 331 LEU A C 1
ATOM 2418 O O . LEU A 1 331 ? 24.350 -68.862 1.377 1.00 52.88 331 LEU A O 1
ATOM 2422 N N . GLN A 1 332 ? 22.985 -70.088 2.671 1.00 45.03 332 GLN A N 1
ATOM 2423 C CA . GLN A 1 332 ? 23.593 -71.371 2.363 1.00 45.03 332 GLN A CA 1
ATOM 2424 C C . GLN A 1 332 ? 23.268 -71.734 0.910 1.00 45.03 332 GLN A C 1
ATOM 2426 O O . GLN A 1 332 ? 22.105 -71.917 0.555 1.00 45.03 332 GLN A O 1
ATOM 2431 N N . GLY A 1 333 ? 24.302 -71.875 0.075 1.00 56.09 333 GLY A N 1
ATOM 2432 C CA . GLY A 1 333 ? 24.184 -72.625 -1.179 1.00 56.09 333 GLY A CA 1
ATOM 2433 C C . GLY A 1 333 ? 24.360 -71.875 -2.500 1.00 56.09 333 GLY A C 1
ATOM 2434 O O . GLY A 1 333 ? 23.963 -72.421 -3.523 1.00 56.09 333 GLY A O 1
ATOM 2435 N N . MET A 1 334 ? 25.001 -70.703 -2.544 1.00 44.94 334 MET A N 1
ATOM 2436 C CA . MET A 1 334 ? 25.532 -70.165 -3.811 1.00 44.94 334 MET A CA 1
ATOM 2437 C C . MET A 1 334 ? 27.052 -70.313 -3.872 1.00 44.94 334 MET A C 1
ATOM 2439 O O . MET A 1 334 ? 27.804 -69.344 -3.838 1.00 44.94 334 MET A O 1
ATOM 2443 N N . GLY A 1 335 ? 27.490 -71.571 -3.933 1.00 44.16 335 GLY A N 1
ATOM 2444 C CA . GLY A 1 335 ? 28.851 -71.922 -4.305 1.00 44.16 335 GLY A CA 1
ATOM 2445 C C . GLY A 1 335 ? 29.057 -71.739 -5.807 1.00 44.16 335 GLY A C 1
ATOM 2446 O O . GLY A 1 335 ? 28.586 -72.544 -6.604 1.00 44.16 335 GLY A O 1
ATOM 2447 N N . ASP A 1 336 ? 29.802 -70.703 -6.165 1.00 51.66 336 ASP A N 1
ATOM 2448 C CA . ASP A 1 336 ? 30.727 -70.713 -7.293 1.00 51.66 336 ASP A CA 1
ATOM 2449 C C . ASP A 1 336 ? 32.129 -70.795 -6.670 1.00 51.66 336 ASP A C 1
ATOM 2451 O O . ASP A 1 336 ? 32.551 -69.944 -5.887 1.00 51.66 336 ASP A O 1
ATOM 2455 N N . ASN A 1 337 ? 32.795 -71.912 -6.939 1.00 53.56 337 ASN A N 1
ATOM 2456 C CA . ASN A 1 337 ? 34.100 -72.291 -6.422 1.00 53.56 337 ASN A CA 1
ATOM 2457 C C . ASN A 1 337 ? 35.224 -71.574 -7.198 1.00 53.56 337 ASN A C 1
ATOM 2459 O O . ASN A 1 337 ? 35.973 -72.219 -7.933 1.00 53.56 337 ASN A O 1
ATOM 2463 N N . SER A 1 338 ? 35.393 -70.263 -7.020 1.00 46.78 338 SER A N 1
ATOM 2464 C CA . SER A 1 338 ? 36.566 -69.559 -7.560 1.00 46.78 338 SER A CA 1
ATOM 2465 C C . SER A 1 338 ? 37.359 -68.848 -6.465 1.00 46.78 338 SER A C 1
ATOM 2467 O O . SER A 1 338 ? 37.053 -67.742 -6.024 1.00 46.78 338 SER A O 1
ATOM 2469 N N . ILE A 1 339 ? 38.394 -69.549 -5.997 1.00 45.00 339 ILE A N 1
ATOM 2470 C CA . ILE A 1 339 ? 39.357 -69.117 -4.983 1.00 45.00 339 ILE A CA 1
ATOM 2471 C C . ILE A 1 339 ? 40.663 -68.741 -5.707 1.00 45.00 339 ILE A C 1
ATOM 2473 O O . ILE A 1 339 ? 41.306 -69.624 -6.265 1.00 45.00 339 ILE A O 1
ATOM 2477 N N . GLY A 1 340 ? 41.074 -67.464 -5.651 1.00 39.03 340 GLY A N 1
ATOM 2478 C CA . GLY A 1 340 ? 42.378 -66.947 -6.129 1.00 39.03 340 GLY A CA 1
ATOM 2479 C C . GLY A 1 340 ? 42.495 -66.867 -7.662 1.00 39.03 340 GLY A C 1
ATOM 2480 O O . GLY A 1 340 ? 42.145 -67.800 -8.362 1.00 39.03 340 GLY A O 1
ATOM 2481 N N . THR A 1 341 ? 42.972 -65.787 -8.285 1.00 38.22 341 THR A N 1
ATOM 2482 C CA . THR A 1 341 ? 44.320 -65.219 -8.130 1.00 38.22 341 THR A CA 1
ATOM 2483 C C . THR A 1 341 ? 44.398 -63.748 -8.586 1.00 38.22 341 THR A C 1
ATOM 2485 O O . THR A 1 341 ? 43.614 -63.309 -9.416 1.00 38.22 341 THR A O 1
ATOM 2488 N N . THR A 1 342 ? 45.399 -63.029 -8.066 1.00 45.59 342 THR A N 1
ATOM 2489 C CA . THR A 1 342 ? 46.113 -61.851 -8.615 1.00 45.59 342 THR A CA 1
ATOM 2490 C C . THR A 1 342 ? 45.589 -61.140 -9.877 1.00 45.59 342 THR A C 1
ATOM 2492 O O . THR A 1 342 ? 45.656 -61.683 -10.972 1.00 45.59 342 THR A O 1
ATOM 2495 N N . GLY A 1 343 ? 45.312 -59.838 -9.718 1.00 49.72 343 GLY A N 1
ATOM 2496 C CA . GLY A 1 343 ? 45.653 -58.789 -10.688 1.00 49.72 343 GLY A CA 1
ATOM 2497 C C . GLY A 1 343 ? 44.752 -58.650 -11.914 1.00 49.72 343 GLY A C 1
ATOM 2498 O O . GLY A 1 343 ? 45.019 -59.236 -12.956 1.00 49.72 343 GLY A O 1
ATOM 2499 N N . THR A 1 344 ? 43.771 -57.747 -11.854 1.00 45.00 344 THR A N 1
ATOM 2500 C CA . THR A 1 344 ? 43.315 -57.028 -13.055 1.00 45.00 344 THR A CA 1
ATOM 2501 C C . THR A 1 344 ? 42.875 -55.617 -12.681 1.00 45.00 344 THR A C 1
ATOM 2503 O O . THR A 1 344 ? 41.721 -55.333 -12.383 1.00 45.00 344 THR A O 1
ATOM 2506 N N . ASN A 1 345 ? 43.850 -54.721 -12.674 1.00 45.25 345 ASN A N 1
ATOM 2507 C CA . ASN A 1 345 ? 43.680 -53.284 -12.796 1.00 45.25 345 ASN A CA 1
ATOM 2508 C C . ASN A 1 345 ? 43.435 -52.966 -14.278 1.00 45.25 345 ASN A C 1
ATOM 2510 O O . ASN A 1 345 ? 44.364 -53.025 -15.081 1.00 45.25 345 ASN A O 1
ATOM 2514 N N . ILE A 1 346 ? 42.196 -52.622 -14.630 1.00 43.97 346 ILE A N 1
ATOM 2515 C CA . ILE A 1 346 ? 41.878 -51.912 -15.874 1.00 43.97 346 ILE A CA 1
ATOM 2516 C C . ILE A 1 346 ? 41.799 -50.421 -15.521 1.00 43.97 346 ILE A C 1
ATOM 2518 O O . ILE A 1 346 ? 40.830 -49.959 -14.925 1.00 43.97 346 ILE A O 1
ATOM 2522 N N . GLY A 1 347 ? 42.880 -49.699 -15.842 1.00 38.06 347 GLY A N 1
ATOM 2523 C CA . GLY A 1 347 ? 42.794 -48.291 -16.248 1.00 38.06 347 GLY A CA 1
ATOM 2524 C C . GLY A 1 347 ? 42.074 -48.207 -17.602 1.00 38.06 347 GLY A C 1
ATOM 2525 O O . GLY A 1 347 ? 41.896 -49.221 -18.267 1.00 38.06 347 GLY A O 1
ATOM 2526 N N . THR A 1 348 ? 41.616 -47.061 -18.080 1.00 39.94 348 THR A N 1
ATOM 2527 C CA . THR A 1 348 ? 42.325 -45.782 -18.151 1.00 39.94 348 THR A CA 1
ATOM 2528 C C . THR A 1 348 ? 41.336 -44.649 -18.416 1.00 39.94 348 THR A C 1
ATOM 2530 O O . THR A 1 348 ? 40.351 -44.849 -19.127 1.00 39.94 348 THR A O 1
ATOM 2533 N N . ASP A 1 349 ? 41.683 -43.470 -17.899 1.00 40.81 349 ASP A N 1
ATOM 2534 C CA . ASP A 1 349 ? 41.324 -42.153 -18.434 1.00 40.81 349 ASP A CA 1
ATOM 2535 C C . ASP A 1 349 ? 41.356 -42.096 -19.970 1.00 40.81 349 ASP A C 1
ATOM 2537 O O . ASP A 1 349 ? 42.312 -42.574 -20.593 1.00 40.81 349 ASP A O 1
ATOM 2541 N N . ILE A 1 350 ? 40.355 -41.408 -20.524 1.00 44.16 350 ILE A N 1
ATOM 2542 C CA . ILE A 1 350 ? 40.487 -40.318 -21.506 1.00 44.16 350 ILE A CA 1
ATOM 2543 C C . ILE A 1 350 ? 39.431 -39.258 -21.197 1.00 44.16 350 ILE A C 1
ATOM 2545 O O . ILE A 1 350 ? 38.293 -39.655 -20.856 1.00 44.16 350 ILE A O 1
#

Radius of gyration: 37.82 Å; Cα contacts (8 Å, |Δi|>4): 586; chains: 1; bounding box: 113×91×117 Å

Mean predicted aligned error: 14.62 Å

pLDDT: mean 80.24, std 18.69, range [38.06, 98.5]

Solvent-accessible surface area (backbone atoms only — not comparable to full-atom values): 20523 Å² total; per-residue (Å²): 138,86,84,81,83,80,83,78,85,80,81,81,80,79,75,81,72,82,53,76,66,58,54,50,52,51,52,50,51,50,50,56,53,51,62,59,54,58,68,56,52,56,58,54,48,53,53,52,34,51,55,47,25,53,55,32,51,52,52,47,52,51,37,51,44,50,41,24,64,74,70,36,23,40,79,31,22,6,79,83,69,78,12,43,57,30,59,32,78,81,24,51,16,37,47,74,88,47,59,60,42,76,57,45,76,54,44,75,54,46,95,52,90,81,65,47,83,48,47,76,58,42,77,58,44,75,47,58,63,71,44,66,35,57,17,26,71,42,38,62,26,22,50,24,24,56,64,55,74,43,51,72,73,54,42,20,30,71,69,67,47,66,24,33,20,36,40,23,64,33,28,62,36,24,32,38,28,53,30,63,55,66,24,33,18,4,38,46,28,74,79,50,67,68,65,46,41,71,76,34,88,77,43,67,80,48,70,81,58,78,66,83,80,62,60,40,46,57,85,75,29,24,34,43,96,98,42,44,52,57,52,43,26,34,34,11,66,39,64,83,51,83,44,74,77,43,71,38,16,49,29,39,39,37,34,52,42,92,57,54,88,65,87,72,92,60,37,64,42,57,41,36,62,66,69,78,69,50,57,31,41,56,68,73,79,37,83,80,68,54,38,67,57,46,76,47,75,41,46,43,70,77,60,51,62,73,90,83,72,95,73,81,77,85,72,84,72,75,85,82,76,80,84,77,83,79,79,77,77,80,80,82,81,82,83,76,95,79,80,85,79,85,88,83,86,80,80,76,91,130

Foldseek 3Di:
DDDDDDDDDDDDDPPPDDDPVVVVVVVVVCVVVVVVVVVVVVVVVLVVLLVQQVVLVVVLLVLQLVLCLVLVAGAAADAPLPLASAWDQQAWAFEPVQAKADKDDKAPFDPDPPTDHIRHIDHIDHGDTGQGFIFHPAQKHFHSQVSSVHDQVSQAGSQSHGKMKGFQRCRNHRHLLNHPQQHLNLRHTNDDPVSRCVVPVSCPVVVVVVPPPDRSDALRRDPDVVRLHPRAAFEAQFLVRPGTPDTSFRMKIKHQRPCNVDQPPADSQSVSCPPNGRYHHDDDQDVVSGDSMDMDTHHPVSNNDDPPDPDPPPPPDDDDDDDDDDDDDDPPDPDPPDDDDDDDDDDDDD

Secondary structure (DSSP, 8-state):
----------------PPPHHHHHHHHHHHHHHHHHHHHHHHHHHHHHHHHHHHHHHHHHHHHHHHHHHHHSSPPPPBSSSS----EEEEEEEE-TTSPPBPPBPPBPPPSSSS-PPPBPPBPPBPP-EEEEEEEES-SEEE--TTTTT--TTTTB-TTSPBPEEEE-GGGG-HHHHH-TTT-GGGGG----HHHHHHH-TT-HHHHTTT----SS--TTSSSBTTB--SS-EEEESSTT--SEEEEEEEEEEEE-GGGTT--SS--HHHHHTTS-SSEEE----EETTEE--EEEEEEHHHH------S------PPPPPPPP-------TT-----------------